Protein AF-A0A7J3EMI2-F1 (afdb_monomer_lite)

pLDDT: mean 83.65, std 13.81, range [35.62, 98.12]

Radius of gyration: 24.1 Å; chains: 1; bounding box: 57×45×73 Å

Structure (mmCIF, N/CA/C/O backbone):
data_AF-A0A7J3EMI2-F1
#
_entry.id   AF-A0A7J3EMI2-F1
#
loop_
_atom_site.group_PDB
_atom_site.id
_atom_site.type_symbol
_atom_site.label_atom_id
_atom_site.label_alt_id
_atom_site.label_comp_id
_atom_site.label_asym_id
_atom_site.label_entity_id
_atom_site.label_seq_id
_atom_site.pdbx_PDB_ins_code
_atom_site.Cartn_x
_atom_site.Cartn_y
_atom_site.Cartn_z
_atom_site.occupancy
_atom_site.B_iso_or_equiv
_atom_site.auth_seq_id
_atom_site.auth_comp_id
_atom_site.auth_asym_id
_atom_site.auth_atom_id
_atom_site.pdbx_PDB_model_num
ATOM 1 N N . MET A 1 1 ? 8.646 -18.149 -2.601 1.00 42.81 1 MET A N 1
ATOM 2 C CA . MET A 1 1 ? 9.122 -18.078 -1.203 1.00 42.81 1 MET A CA 1
ATOM 3 C C . MET A 1 1 ? 8.308 -17.016 -0.485 1.00 42.81 1 MET A C 1
ATOM 5 O O . MET A 1 1 ? 8.301 -15.889 -0.965 1.00 42.81 1 MET A O 1
ATOM 9 N N . SER A 1 2 ? 7.581 -17.357 0.586 1.00 56.59 2 SER A N 1
ATOM 10 C CA . SER A 1 2 ? 6.951 -16.334 1.433 1.00 56.59 2 SER A CA 1
ATOM 11 C C . SER A 1 2 ? 8.046 -15.571 2.182 1.00 56.59 2 SER A C 1
ATOM 13 O O . SER A 1 2 ? 9.040 -16.158 2.621 1.00 56.59 2 SER A O 1
ATOM 15 N N . ARG A 1 3 ? 7.922 -14.244 2.255 1.00 71.88 3 ARG A N 1
ATOM 16 C CA . ARG A 1 3 ? 8.864 -13.411 3.010 1.00 71.88 3 ARG A CA 1
ATOM 17 C C . ARG A 1 3 ? 8.581 -13.611 4.496 1.00 71.88 3 ARG A C 1
ATOM 19 O O . ARG A 1 3 ? 7.423 -13.634 4.891 1.00 71.88 3 ARG A O 1
ATOM 26 N N . LYS A 1 4 ? 9.627 -13.757 5.309 1.00 81.44 4 LYS A N 1
ATOM 27 C CA . LYS A 1 4 ? 9.484 -13.780 6.770 1.00 81.44 4 LYS A CA 1
ATOM 28 C C . LYS A 1 4 ? 9.323 -12.355 7.290 1.00 81.44 4 LYS A C 1
ATOM 30 O O . LYS A 1 4 ? 9.969 -11.442 6.771 1.00 81.44 4 LYS A O 1
ATOM 35 N N . LEU A 1 5 ? 8.491 -12.193 8.313 1.00 86.44 5 LEU A N 1
ATOM 36 C CA . LEU A 1 5 ? 8.351 -10.938 9.043 1.00 86.44 5 LEU A CA 1
ATOM 37 C C . LEU A 1 5 ? 9.725 -10.517 9.583 1.00 86.44 5 LEU A C 1
ATOM 39 O O . LEU A 1 5 ? 10.421 -11.325 10.201 1.00 86.44 5 LEU A O 1
ATOM 43 N N . LYS A 1 6 ? 10.131 -9.275 9.302 1.00 87.75 6 LYS A N 1
ATOM 44 C CA . LYS A 1 6 ? 11.438 -8.734 9.702 1.00 87.75 6 LYS A CA 1
ATOM 45 C C . LYS A 1 6 ? 11.358 -7.797 10.892 1.00 87.75 6 LYS A C 1
ATOM 47 O O . LYS A 1 6 ? 12.287 -7.775 11.687 1.00 87.75 6 LYS A O 1
ATOM 52 N N . ASP A 1 7 ? 10.296 -7.006 10.968 1.00 89.75 7 ASP A N 1
ATOM 53 C CA . ASP A 1 7 ? 10.120 -6.000 12.007 1.00 89.75 7 ASP A CA 1
ATOM 54 C C . ASP A 1 7 ? 8.631 -5.772 12.273 1.00 89.75 7 ASP A C 1
ATOM 56 O O . ASP A 1 7 ? 7.830 -5.744 11.334 1.00 89.75 7 ASP A O 1
ATOM 60 N N . ALA A 1 8 ? 8.271 -5.609 13.540 1.00 91.56 8 ALA A N 1
ATOM 61 C CA . ALA A 1 8 ? 6.928 -5.280 13.989 1.00 91.56 8 ALA A CA 1
ATOM 62 C C . ALA A 1 8 ? 7.040 -4.307 15.164 1.00 91.56 8 ALA A C 1
ATOM 64 O O . ALA A 1 8 ? 7.750 -4.567 16.134 1.00 91.56 8 ALA A O 1
ATOM 65 N N . LYS A 1 9 ? 6.349 -3.171 15.075 1.00 93.44 9 LYS A N 1
ATOM 66 C CA . LYS A 1 9 ? 6.440 -2.108 16.077 1.00 93.44 9 LYS A CA 1
ATOM 67 C C . LYS A 1 9 ? 5.133 -1.355 16.230 1.00 93.44 9 LYS A C 1
ATOM 69 O O . LYS A 1 9 ? 4.420 -1.100 15.259 1.00 93.44 9 LYS A O 1
ATOM 74 N N . VAL A 1 10 ? 4.867 -0.939 17.461 1.00 91.56 10 VAL A N 1
ATOM 75 C CA . VAL A 1 10 ? 3.779 -0.014 17.768 1.00 91.56 10 VAL A CA 1
ATOM 76 C C . VAL A 1 10 ? 4.282 1.409 17.558 1.00 91.56 10 VAL A C 1
ATOM 78 O O . VAL A 1 10 ? 5.326 1.802 18.078 1.00 91.56 10 VAL A O 1
ATOM 81 N N . LEU A 1 11 ? 3.544 2.174 16.766 1.00 90.31 11 LEU A N 1
ATOM 82 C CA . LEU A 1 11 ? 3.801 3.574 16.481 1.00 90.31 11 LEU A CA 1
ATOM 83 C C . LEU A 1 11 ? 2.760 4.433 17.200 1.00 90.31 11 LEU A C 1
ATOM 85 O O . LEU A 1 11 ? 1.557 4.171 17.134 1.00 90.31 11 LEU A O 1
ATOM 89 N N . TRP A 1 12 ? 3.235 5.492 17.842 1.00 82.44 12 TRP A N 1
ATOM 90 C CA . TRP A 1 12 ? 2.404 6.440 18.573 1.00 82.44 12 TRP A CA 1
ATOM 91 C C . TRP A 1 12 ? 2.421 7.782 17.855 1.00 82.44 12 TRP A C 1
ATOM 93 O O . TRP A 1 12 ? 3.489 8.305 17.530 1.00 82.44 12 TRP A O 1
ATOM 103 N N . SER A 1 13 ? 1.240 8.340 17.595 1.00 77.81 13 SER A N 1
ATOM 104 C CA . SER A 1 13 ? 1.132 9.703 17.086 1.00 77.81 13 SER A CA 1
ATOM 105 C C . SER A 1 13 ? 0.943 10.661 18.254 1.00 77.81 13 SER A C 1
ATOM 107 O O . SER A 1 13 ? -0.059 10.596 18.961 1.00 77.81 13 SER A O 1
ATOM 109 N N . ASN A 1 14 ? 1.870 11.606 18.426 1.00 78.88 14 ASN A N 1
ATOM 110 C CA . ASN A 1 14 ? 1.731 12.660 19.438 1.00 78.88 14 ASN A CA 1
ATOM 111 C C . ASN A 1 14 ? 0.512 13.565 19.181 1.00 78.88 14 ASN A C 1
ATOM 113 O O . ASN A 1 14 ? 0.012 14.200 20.108 1.00 78.88 14 ASN A O 1
ATOM 117 N N . LEU A 1 15 ? 0.040 13.615 17.930 1.00 85.69 15 LEU A N 1
ATOM 118 C CA . LEU A 1 15 ? -1.111 14.412 17.504 1.00 85.69 15 LEU A CA 1
ATOM 119 C C . LEU A 1 15 ? -2.449 13.708 17.777 1.00 85.69 15 LEU A C 1
ATOM 121 O O . LEU A 1 15 ? -3.453 14.377 18.001 1.00 85.69 15 LEU A O 1
ATOM 125 N N . TYR A 1 16 ? -2.464 12.372 17.771 1.00 91.31 16 TYR A N 1
ATOM 126 C CA . TYR A 1 16 ? -3.675 11.554 17.873 1.00 91.31 16 TYR A CA 1
ATOM 127 C C . TYR A 1 16 ? -3.495 10.489 18.958 1.00 91.31 16 TYR A C 1
ATOM 129 O O . TYR A 1 16 ? -3.297 9.313 18.664 1.00 91.31 16 TYR A O 1
ATOM 137 N N . ARG A 1 17 ? -3.538 10.925 20.223 1.00 86.88 17 ARG A N 1
ATOM 138 C CA . ARG A 1 17 ? -3.204 10.093 21.394 1.00 86.88 17 ARG A CA 1
ATOM 139 C C . ARG A 1 17 ? -4.092 8.857 21.558 1.00 86.88 17 ARG A C 1
ATOM 141 O O . ARG A 1 17 ? -3.597 7.829 21.993 1.00 86.88 17 ARG A O 1
ATOM 148 N N . ASP A 1 18 ? -5.357 8.949 21.152 1.00 90.25 18 ASP A N 1
ATOM 149 C CA . ASP A 1 18 ? -6.325 7.844 21.229 1.00 90.25 18 ASP A CA 1
ATOM 150 C C . ASP A 1 18 ? -6.187 6.838 20.071 1.00 90.25 18 ASP A C 1
ATOM 152 O O . ASP A 1 18 ? -7.044 5.972 19.907 1.00 90.25 18 ASP A O 1
ATOM 156 N N . VAL A 1 19 ? -5.184 6.981 19.197 1.00 93.19 19 VAL A N 1
ATOM 157 C CA . VAL A 1 19 ? -5.027 6.137 18.010 1.00 93.19 19 VAL A CA 1
ATOM 158 C C . VAL A 1 19 ? -3.749 5.317 18.100 1.00 93.19 19 VAL A C 1
ATOM 160 O O . VAL A 1 19 ? -2.638 5.850 18.151 1.00 93.19 19 VAL A O 1
ATOM 163 N N . LYS A 1 20 ? -3.912 3.995 18.035 1.00 92.56 20 LYS A N 1
ATOM 164 C CA . LYS A 1 20 ? -2.814 3.035 17.969 1.00 92.56 20 LYS A CA 1
ATOM 165 C C . LYS A 1 20 ? -2.514 2.660 16.531 1.00 92.56 20 LYS A C 1
ATOM 167 O O . LYS A 1 20 ? -3.407 2.538 15.693 1.00 92.56 20 LYS A O 1
ATOM 172 N N . ASN A 1 21 ? -1.231 2.460 16.257 1.00 94.62 21 ASN A N 1
ATOM 173 C CA . ASN A 1 21 ? -0.748 2.022 14.960 1.00 94.62 21 ASN A CA 1
ATOM 174 C C . ASN A 1 21 ? 0.195 0.834 15.156 1.00 94.62 21 ASN A C 1
ATOM 176 O O . ASN A 1 21 ? 1.251 0.989 15.761 1.00 94.62 21 ASN A O 1
ATOM 180 N N . LEU A 1 22 ? -0.145 -0.336 14.626 1.00 95.38 22 LEU A N 1
ATOM 181 C CA . LEU A 1 22 ? 0.784 -1.460 14.526 1.00 95.38 22 LEU A CA 1
ATOM 182 C C . LEU A 1 22 ? 1.374 -1.472 13.119 1.00 95.38 22 LEU A C 1
ATOM 184 O O . LEU A 1 22 ? 0.644 -1.678 12.156 1.00 95.38 22 LEU A O 1
ATOM 188 N N . PHE A 1 23 ? 2.677 -1.238 12.991 1.00 96.62 23 PHE A N 1
ATOM 189 C CA . PHE A 1 23 ? 3.391 -1.330 11.721 1.00 96.62 23 PHE A CA 1
ATOM 190 C C . PHE A 1 23 ? 4.196 -2.623 11.655 1.00 96.62 23 PHE A C 1
ATOM 192 O O . PHE A 1 23 ? 4.892 -2.979 12.604 1.00 96.62 23 PHE A O 1
ATOM 199 N N . VAL A 1 24 ? 4.135 -3.289 10.508 1.00 96.69 24 VAL A N 1
ATOM 200 C CA . VAL A 1 24 ? 4.812 -4.555 10.236 1.00 96.69 24 VAL A CA 1
ATOM 201 C C . VAL A 1 24 ? 5.541 -4.452 8.908 1.00 96.69 24 VAL A C 1
ATOM 203 O O . VAL A 1 24 ? 4.979 -3.988 7.917 1.00 96.69 24 VAL A O 1
ATOM 206 N N . SER A 1 25 ? 6.785 -4.915 8.860 1.00 95.81 25 SER A N 1
ATOM 207 C CA . SER A 1 25 ? 7.579 -4.954 7.637 1.00 95.81 25 SER A CA 1
ATOM 208 C C . SER A 1 25 ? 8.168 -6.334 7.380 1.00 95.81 25 SER A C 1
ATOM 210 O O . SER A 1 25 ? 8.726 -6.985 8.264 1.00 95.81 25 SER A O 1
ATOM 212 N N . TYR A 1 26 ? 8.110 -6.746 6.117 1.00 95.19 26 TYR A N 1
ATOM 213 C CA . TYR A 1 26 ? 8.720 -7.966 5.586 1.00 95.19 26 TYR A CA 1
ATOM 214 C C . TYR A 1 26 ? 10.039 -7.678 4.855 1.00 95.19 26 TYR A C 1
ATOM 216 O O . TYR A 1 26 ? 10.757 -8.589 4.431 1.00 95.19 26 TYR A O 1
ATOM 224 N N . VAL A 1 27 ? 10.386 -6.397 4.709 1.00 93.31 27 VAL A N 1
ATOM 225 C CA . VAL A 1 27 ? 11.641 -5.933 4.112 1.00 93.31 27 VAL A CA 1
ATOM 226 C C . VAL A 1 27 ? 12.353 -4.924 5.004 1.00 93.31 27 VAL A C 1
ATOM 228 O O . VAL A 1 27 ? 11.705 -4.236 5.793 1.00 93.31 27 VAL A O 1
ATOM 231 N N . PRO A 1 28 ? 13.684 -4.787 4.879 1.00 90.25 28 PRO A N 1
ATOM 232 C CA . PRO A 1 28 ? 14.377 -3.645 5.447 1.00 90.25 28 PRO A CA 1
ATOM 233 C C . PRO A 1 28 ? 13.804 -2.383 4.810 1.00 90.25 28 PRO A C 1
ATOM 235 O O . PRO A 1 28 ? 13.736 -2.281 3.583 1.00 90.25 28 PRO A O 1
ATOM 238 N N . TYR A 1 29 ? 13.375 -1.447 5.641 1.00 90.56 29 TYR A N 1
ATOM 239 C CA . TYR A 1 29 ? 12.835 -0.174 5.202 1.00 90.56 29 TYR A CA 1
ATOM 240 C C . TYR A 1 29 ? 13.777 0.945 5.623 1.00 90.56 29 TYR A C 1
ATOM 242 O O . TYR A 1 29 ? 14.529 0.820 6.590 1.00 90.56 29 TYR A O 1
ATOM 250 N N . ARG A 1 30 ? 13.744 2.045 4.882 1.00 88.44 30 ARG A N 1
ATOM 251 C CA . ARG A 1 30 ? 14.498 3.251 5.213 1.00 88.44 30 ARG A CA 1
ATOM 252 C C . ARG A 1 30 ? 13.645 4.466 4.938 1.00 88.44 30 ARG A C 1
ATOM 254 O O . ARG A 1 30 ? 12.779 4.423 4.062 1.00 88.44 30 ARG A O 1
ATOM 261 N N . ASP A 1 31 ? 13.932 5.539 5.659 1.00 85.12 31 ASP A N 1
ATOM 262 C CA . ASP A 1 31 ? 13.319 6.811 5.332 1.00 85.12 31 ASP A CA 1
ATOM 263 C C . ASP A 1 31 ? 13.653 7.194 3.879 1.00 85.12 31 ASP A C 1
ATOM 265 O O . ASP A 1 31 ? 14.771 6.994 3.392 1.00 85.12 31 ASP A O 1
ATOM 269 N N . SER A 1 32 ? 12.641 7.661 3.155 1.00 83.38 32 SER A N 1
ATOM 270 C CA . SER A 1 32 ? 12.719 7.952 1.736 1.00 83.38 32 SER A CA 1
ATOM 271 C C . SER A 1 32 ? 11.835 9.129 1.367 1.00 83.38 32 SER A C 1
ATOM 273 O O . SER A 1 32 ? 10.660 9.217 1.721 1.00 83.38 32 SER A O 1
ATOM 275 N N . TYR A 1 33 ? 12.383 9.975 0.503 1.00 80.81 33 TYR A N 1
ATOM 276 C CA . TYR A 1 33 ? 11.647 11.025 -0.183 1.00 80.81 33 TYR A CA 1
ATOM 277 C C . TYR A 1 33 ? 10.382 10.516 -0.901 1.00 80.81 33 TYR A C 1
ATOM 279 O O . TYR A 1 33 ? 9.381 11.231 -0.957 1.00 80.81 33 TYR A O 1
ATOM 287 N N . VAL A 1 34 ? 10.387 9.279 -1.419 1.00 84.19 34 VAL A N 1
ATOM 288 C CA . VAL A 1 34 ? 9.211 8.681 -2.079 1.00 84.19 34 VAL A CA 1
ATOM 289 C C . VAL A 1 34 ? 8.043 8.543 -1.100 1.00 84.19 34 VAL A C 1
ATOM 291 O O . VAL A 1 34 ? 6.908 8.846 -1.462 1.00 84.19 34 VAL A O 1
ATOM 294 N N . SER A 1 35 ? 8.321 8.163 0.146 1.00 87.06 35 SER A N 1
ATOM 295 C CA . SER A 1 35 ? 7.320 8.003 1.205 1.00 87.06 35 SER A CA 1
ATOM 296 C C . SER A 1 35 ? 6.647 9.324 1.559 1.00 87.06 35 SER A C 1
ATOM 298 O O . SER A 1 35 ? 5.420 9.400 1.589 1.00 87.06 35 SER A O 1
ATOM 300 N N . TYR A 1 36 ? 7.423 10.399 1.730 1.00 85.25 36 TYR A N 1
ATOM 301 C CA . TYR A 1 36 ? 6.863 11.731 1.987 1.00 85.25 36 TYR A CA 1
ATOM 302 C C . TYR A 1 36 ? 6.146 12.320 0.775 1.00 85.25 36 TYR A C 1
ATOM 304 O O . TYR A 1 36 ? 5.147 13.021 0.928 1.00 85.25 36 TYR A O 1
ATOM 312 N N . ARG A 1 37 ? 6.606 12.021 -0.445 1.00 86.12 37 ARG A N 1
ATOM 313 C CA . ARG A 1 37 ? 5.873 12.390 -1.661 1.00 86.12 37 ARG A CA 1
ATOM 314 C C . ARG A 1 37 ? 4.530 11.680 -1.734 1.00 86.12 37 ARG A C 1
ATOM 316 O O . ARG A 1 37 ? 3.544 12.332 -2.061 1.00 86.12 37 ARG A O 1
ATOM 323 N N . LEU A 1 38 ? 4.475 10.395 -1.386 1.00 89.31 38 LEU A N 1
ATOM 324 C CA . LEU A 1 38 ? 3.219 9.659 -1.332 1.00 89.31 38 LEU A CA 1
ATOM 325 C C . LEU A 1 38 ? 2.284 10.227 -0.260 1.00 89.31 38 LEU A C 1
ATOM 327 O O . LEU A 1 38 ? 1.115 10.452 -0.557 1.00 89.31 38 LEU A O 1
ATOM 331 N N . LEU A 1 39 ? 2.803 10.541 0.934 1.00 89.12 39 LEU A N 1
ATOM 332 C CA . LEU A 1 39 ? 2.058 11.259 1.973 1.00 89.12 39 LEU A CA 1
ATOM 333 C C . LEU A 1 39 ? 1.481 12.570 1.426 1.00 89.12 39 LEU A C 1
ATOM 335 O O . LEU A 1 39 ? 0.279 12.785 1.510 1.00 89.12 39 LEU A O 1
ATOM 339 N N . ALA A 1 40 ? 2.310 13.425 0.825 1.00 85.62 40 ALA A N 1
ATOM 340 C CA . ALA A 1 40 ? 1.871 14.711 0.288 1.00 85.62 40 ALA A CA 1
ATOM 341 C C . ALA A 1 40 ? 0.811 14.557 -0.815 1.00 85.62 40 ALA A C 1
ATOM 343 O O . ALA A 1 40 ? -0.143 15.333 -0.865 1.00 85.62 40 ALA A O 1
ATOM 344 N N . THR A 1 41 ? 0.949 13.555 -1.688 1.00 87.56 41 THR A N 1
ATOM 345 C CA . THR A 1 41 ? -0.060 13.234 -2.703 1.00 87.56 41 THR A CA 1
ATOM 346 C C . THR A 1 41 ? -1.362 12.777 -2.055 1.00 87.56 41 THR A C 1
ATOM 348 O O . THR A 1 41 ? -2.413 13.321 -2.376 1.00 87.56 41 THR A O 1
ATOM 351 N N . LEU A 1 42 ? -1.318 11.835 -1.112 1.00 87.56 42 LEU A N 1
ATOM 352 C CA . LEU A 1 42 ? -2.519 11.334 -0.444 1.00 87.56 42 LEU A CA 1
ATOM 353 C C . LEU A 1 42 ? -3.196 12.395 0.430 1.00 87.56 42 LEU A C 1
ATOM 355 O O . LEU A 1 42 ? -4.421 12.427 0.481 1.00 87.56 42 LEU A O 1
ATOM 359 N N . SER A 1 43 ? -2.444 13.332 1.010 1.00 88.31 43 SER A N 1
ATOM 360 C CA . SER A 1 43 ? -3.003 14.489 1.719 1.00 88.31 43 SER A CA 1
ATOM 361 C C . SER A 1 43 ? -3.859 15.372 0.808 1.00 88.31 43 SER A C 1
ATOM 363 O O . SER A 1 43 ? -4.880 15.888 1.250 1.00 88.31 43 SER A O 1
ATOM 365 N N . LYS A 1 44 ? -3.498 15.520 -0.476 1.00 86.19 44 LYS A N 1
ATOM 366 C CA . LYS A 1 44 ? -4.325 16.249 -1.459 1.00 86.19 44 LYS A CA 1
ATOM 367 C C . LYS A 1 44 ? -5.604 15.499 -1.835 1.00 86.19 44 LYS A C 1
ATOM 369 O O . LYS A 1 44 ? -6.557 16.113 -2.295 1.00 86.19 44 LYS A O 1
ATOM 374 N N . HIS A 1 45 ? -5.619 14.185 -1.635 1.00 83.56 45 HIS A N 1
ATOM 375 C CA . HIS A 1 45 ? -6.753 13.302 -1.901 1.00 83.56 45 HIS A CA 1
ATOM 376 C C . HIS A 1 45 ? -7.457 12.852 -0.609 1.00 83.56 45 HIS A C 1
ATOM 378 O O . HIS A 1 45 ? -8.172 11.852 -0.616 1.00 83.56 45 HIS A O 1
ATOM 384 N N . TYR A 1 46 ? -7.272 13.589 0.493 1.00 86.62 46 TYR A N 1
ATOM 385 C CA . TYR A 1 46 ? -7.788 13.247 1.821 1.00 86.62 46 TYR A CA 1
ATOM 386 C C . TYR A 1 46 ? -9.297 12.971 1.832 1.00 86.62 46 TYR A C 1
ATOM 388 O O . TYR A 1 46 ? -9.718 11.967 2.397 1.00 86.62 46 TYR A O 1
ATOM 396 N N . ASN A 1 47 ? -10.086 13.795 1.137 1.00 83.38 47 ASN A N 1
ATOM 397 C CA . ASN A 1 47 ? -11.550 13.677 1.096 1.00 83.38 47 ASN A CA 1
ATOM 398 C C . ASN A 1 47 ? -12.032 12.334 0.522 1.00 83.38 47 ASN A C 1
ATOM 400 O O . ASN A 1 47 ? -13.142 11.902 0.801 1.00 83.38 47 ASN A O 1
ATOM 404 N N . TYR A 1 48 ? -11.210 11.658 -0.286 1.00 83.81 48 TYR A N 1
ATOM 405 C CA . TYR A 1 48 ? -11.528 10.319 -0.781 1.00 83.81 48 TYR A CA 1
ATOM 406 C C . TYR A 1 48 ? -11.198 9.241 0.259 1.00 83.81 48 TYR A C 1
ATOM 408 O O . TYR A 1 48 ? -11.881 8.229 0.340 1.00 83.81 48 TYR A O 1
ATOM 416 N N . LEU A 1 49 ? -10.169 9.458 1.079 1.00 83.81 49 LEU A N 1
ATOM 417 C CA . LEU A 1 49 ? -9.715 8.501 2.089 1.00 83.81 49 LEU A CA 1
ATOM 418 C C . LEU A 1 49 ? -10.533 8.549 3.384 1.00 83.81 49 LEU A C 1
ATOM 420 O O . LEU A 1 49 ? -10.485 7.594 4.150 1.00 83.81 49 LEU A O 1
ATOM 424 N N . GLU A 1 50 ? -11.254 9.637 3.664 1.00 88.88 50 GLU A N 1
ATOM 425 C CA . GLU A 1 50 ? -12.009 9.771 4.919 1.00 88.88 50 GLU A CA 1
ATOM 426 C C . GLU A 1 50 ? -13.377 9.062 4.923 1.00 88.88 50 GLU A C 1
ATOM 428 O O . GLU A 1 50 ? -13.985 8.922 5.984 1.00 88.88 50 GLU A O 1
ATOM 433 N N . ASN A 1 51 ? -13.839 8.557 3.773 1.00 85.62 51 ASN A N 1
ATOM 434 C CA . ASN A 1 51 ? -15.147 7.908 3.597 1.00 85.62 51 ASN A CA 1
ATOM 435 C C . ASN A 1 51 ? -15.198 6.462 4.137 1.00 85.62 51 ASN A C 1
ATOM 437 O O . ASN A 1 51 ? -15.598 5.542 3.424 1.00 85.62 51 ASN A O 1
ATOM 441 N N . LEU A 1 52 ? -14.792 6.244 5.394 1.00 84.88 52 LEU A N 1
ATOM 442 C CA . LEU A 1 52 ? -14.741 4.906 6.010 1.00 84.88 52 LEU A CA 1
ATOM 443 C C . LEU A 1 52 ? -16.115 4.228 6.146 1.00 84.88 52 LEU A C 1
ATOM 445 O O . LEU A 1 52 ? -16.174 3.003 6.159 1.00 84.88 52 LEU A O 1
ATOM 449 N N . GLU A 1 53 ? -17.199 5.001 6.198 1.00 84.81 53 GLU A N 1
ATOM 450 C CA . GLU A 1 53 ? -18.580 4.506 6.345 1.00 84.81 53 GLU A CA 1
ATOM 451 C C . GLU A 1 53 ? -19.192 4.029 5.017 1.00 84.81 53 GLU A C 1
ATOM 453 O O . GLU A 1 53 ? -20.055 3.159 5.005 1.00 84.81 53 GLU A O 1
ATOM 458 N N . ASN A 1 54 ? -18.745 4.563 3.875 1.00 83.56 54 ASN A N 1
ATOM 459 C CA . ASN A 1 54 ? -19.300 4.184 2.576 1.00 83.56 54 ASN A CA 1
ATOM 460 C C . ASN A 1 54 ? -18.589 2.931 2.049 1.00 83.56 54 ASN A C 1
ATOM 462 O O . ASN A 1 54 ? -17.474 3.023 1.524 1.00 83.56 54 ASN A O 1
ATOM 466 N N . LEU A 1 55 ? -19.194 1.757 2.237 1.00 80.94 55 LEU A N 1
ATOM 467 C CA . LEU A 1 55 ? -18.608 0.467 1.850 1.00 80.94 55 LEU A CA 1
ATOM 468 C C . LEU A 1 55 ? -18.509 0.273 0.328 1.00 80.94 55 LEU A C 1
ATOM 470 O O . LEU A 1 55 ? -17.611 -0.434 -0.125 1.00 80.94 55 LEU A O 1
ATOM 474 N N . ASP A 1 56 ? -19.351 0.954 -0.450 1.00 74.00 56 ASP A N 1
ATOM 475 C CA . ASP A 1 56 ? -19.334 0.904 -1.919 1.00 74.00 56 ASP A CA 1
ATOM 476 C C . ASP A 1 56 ? -18.254 1.814 -2.527 1.00 74.00 56 ASP A C 1
ATOM 478 O O . ASP A 1 56 ? -17.913 1.718 -3.709 1.00 74.00 56 ASP A O 1
ATOM 482 N N . PHE A 1 57 ? -17.694 2.724 -1.725 1.00 69.06 57 PHE A N 1
ATOM 483 C CA . PHE A 1 57 ? -16.690 3.672 -2.179 1.00 69.06 57 PHE A CA 1
ATOM 484 C C . PHE A 1 57 ? -15.300 3.024 -2.299 1.00 69.06 57 PHE A C 1
ATOM 486 O O . PHE A 1 57 ? -14.708 2.595 -1.304 1.00 69.06 57 PHE A O 1
ATOM 493 N N . ALA A 1 58 ? -14.742 3.050 -3.514 1.00 75.62 58 ALA A N 1
ATOM 494 C CA . ALA A 1 58 ? -13.385 2.598 -3.815 1.00 75.62 58 ALA A CA 1
ATOM 495 C C . ALA A 1 58 ? -12.635 3.618 -4.692 1.00 75.62 58 ALA A C 1
ATOM 497 O O . ALA A 1 58 ? -12.853 3.726 -5.902 1.00 75.62 58 ALA A O 1
ATOM 498 N N . TYR A 1 59 ? -11.705 4.360 -4.091 1.00 84.94 59 TYR A N 1
ATOM 499 C CA . TYR A 1 59 ? -10.854 5.307 -4.808 1.00 84.94 59 TYR A CA 1
ATOM 500 C C . TYR A 1 59 ? -9.693 4.592 -5.511 1.00 84.94 59 TYR A C 1
ATOM 502 O O . TYR A 1 59 ? -8.919 3.877 -4.880 1.00 84.94 59 TYR A O 1
ATOM 510 N N . TYR A 1 60 ? -9.522 4.803 -6.818 1.00 88.06 60 TYR A N 1
ATOM 511 C CA . TYR A 1 60 ? -8.400 4.235 -7.574 1.00 88.06 60 TYR A CA 1
ATOM 512 C C . TYR A 1 60 ? -7.456 5.334 -8.065 1.00 88.06 60 TYR A C 1
ATOM 514 O O . TYR A 1 60 ? -7.803 6.097 -8.968 1.00 88.06 60 TYR A O 1
ATOM 522 N N . LEU A 1 61 ? -6.240 5.388 -7.516 1.00 85.00 61 LEU A N 1
ATOM 523 C CA . LEU A 1 61 ? -5.220 6.368 -7.888 1.00 85.00 61 LEU A CA 1
ATOM 524 C C . LEU A 1 61 ? -4.071 5.709 -8.645 1.00 85.00 61 LEU A C 1
ATOM 526 O O . LEU A 1 61 ? -3.306 4.921 -8.095 1.00 85.00 61 LEU A O 1
ATOM 530 N N . LYS A 1 62 ? -3.886 6.097 -9.904 1.00 88.12 62 LYS A N 1
ATOM 531 C CA . LYS A 1 62 ? -2.751 5.661 -10.719 1.00 88.12 62 LYS A CA 1
ATOM 532 C C . LYS A 1 62 ? -1.636 6.700 -10.675 1.00 88.12 62 LYS A C 1
ATOM 534 O O . LYS A 1 62 ? -1.817 7.820 -11.144 1.00 88.12 62 LYS A O 1
ATOM 539 N N . ILE A 1 63 ? -0.468 6.318 -10.167 1.00 85.31 63 ILE A N 1
ATOM 540 C CA . ILE A 1 63 ? 0.722 7.171 -10.117 1.00 85.31 63 ILE A CA 1
ATOM 541 C C . ILE A 1 63 ? 1.785 6.580 -11.038 1.00 85.31 63 ILE A C 1
ATOM 543 O O . ILE A 1 63 ? 2.201 5.430 -10.886 1.00 85.31 63 ILE A O 1
ATOM 547 N N . ARG A 1 64 ? 2.248 7.387 -11.992 1.00 83.00 64 ARG A N 1
ATOM 548 C CA . ARG A 1 64 ? 3.371 7.039 -12.864 1.00 83.00 64 ARG A CA 1
ATOM 549 C C . ARG A 1 64 ? 4.654 7.655 -12.310 1.00 83.00 64 ARG A C 1
ATOM 551 O O . ARG A 1 64 ? 4.748 8.873 -12.185 1.00 83.00 64 ARG A O 1
ATOM 558 N N . SER A 1 65 ? 5.636 6.821 -11.975 1.00 74.75 65 SER A N 1
ATOM 559 C CA . SER A 1 65 ? 6.925 7.258 -11.422 1.00 74.75 65 SER A CA 1
ATOM 560 C C . SER A 1 65 ? 8.015 7.253 -12.487 1.00 74.75 65 SER A C 1
ATOM 562 O O . SER A 1 65 ? 8.225 6.243 -13.147 1.00 74.75 65 SER A O 1
ATOM 564 N N . ARG A 1 66 ? 8.775 8.346 -12.610 1.00 70.44 66 ARG A N 1
ATOM 565 C CA . ARG A 1 66 ? 9.940 8.423 -13.514 1.00 70.44 66 ARG A CA 1
ATOM 566 C C . ARG A 1 66 ? 11.105 7.522 -13.109 1.00 70.44 66 ARG A C 1
ATOM 568 O O . ARG A 1 66 ? 12.068 7.450 -13.846 1.00 70.44 66 ARG A O 1
ATOM 575 N N . PHE A 1 67 ? 11.049 6.874 -11.954 1.00 69.62 67 PHE A N 1
ATOM 576 C CA . PHE A 1 67 ? 12.087 5.957 -11.497 1.00 69.62 67 PHE A CA 1
ATOM 577 C C . PHE A 1 67 ? 11.444 4.692 -10.947 1.00 69.62 67 PHE A C 1
ATOM 579 O O . PHE A 1 67 ? 10.341 4.738 -10.387 1.00 69.62 67 PHE A O 1
ATOM 586 N N . THR A 1 68 ? 12.151 3.570 -11.062 1.00 78.44 68 THR A N 1
ATOM 587 C CA . THR A 1 68 ? 11.767 2.332 -10.384 1.00 78.44 68 THR A CA 1
ATOM 588 C C . THR A 1 68 ? 11.800 2.560 -8.877 1.00 78.44 68 THR A C 1
ATOM 590 O O . THR A 1 68 ? 12.841 2.884 -8.304 1.00 78.44 68 THR A O 1
ATOM 593 N N . VAL A 1 69 ? 10.647 2.407 -8.231 1.00 82.44 69 VAL A N 1
ATOM 594 C CA . VAL A 1 69 ? 10.522 2.566 -6.783 1.00 82.44 69 VAL A CA 1
ATOM 595 C C . VAL A 1 69 ? 11.111 1.333 -6.103 1.00 82.44 69 VAL A C 1
ATOM 597 O O . VAL A 1 69 ? 10.682 0.210 -6.367 1.00 82.44 69 VAL A O 1
ATOM 600 N N . LYS A 1 70 ? 12.104 1.534 -5.231 1.00 86.94 70 LYS A N 1
ATOM 601 C CA . LYS A 1 70 ? 12.700 0.448 -4.446 1.00 86.94 70 LYS A CA 1
ATOM 602 C C . LYS A 1 70 ? 11.734 -0.017 -3.359 1.00 86.94 70 LYS A C 1
ATOM 604 O O . LYS A 1 70 ? 11.080 0.796 -2.710 1.00 86.94 70 LYS A O 1
ATOM 609 N N . GLU A 1 71 ? 11.712 -1.322 -3.103 1.00 90.69 71 GLU A N 1
ATOM 610 C CA . GLU A 1 71 ? 10.862 -1.930 -2.069 1.00 90.69 71 GLU A CA 1
ATOM 611 C C . GLU A 1 71 ? 11.154 -1.376 -0.671 1.00 90.69 71 GLU A C 1
ATOM 613 O O . GLU A 1 71 ? 10.228 -1.100 0.086 1.00 90.69 71 GLU A O 1
ATOM 618 N N . SER A 1 72 ? 12.431 -1.155 -0.346 1.00 87.25 72 SER A N 1
ATOM 619 C CA . SER A 1 72 ? 12.854 -0.567 0.932 1.00 87.25 72 SER A CA 1
ATOM 620 C C . SER A 1 72 ? 12.268 0.819 1.173 1.00 87.25 72 SER A C 1
ATOM 622 O O . SER A 1 72 ? 11.982 1.193 2.307 1.00 87.25 72 SER A O 1
ATOM 624 N N . ASP A 1 73 ? 12.106 1.582 0.096 1.00 88.19 73 ASP A N 1
ATOM 625 C CA . ASP A 1 73 ? 11.704 2.979 0.155 1.00 88.19 73 ASP A CA 1
ATOM 626 C C . ASP A 1 73 ? 10.194 3.052 0.353 1.00 88.19 73 ASP A C 1
ATOM 628 O O . ASP A 1 73 ? 9.717 3.719 1.262 1.00 88.19 73 ASP A O 1
ATOM 632 N N . ILE A 1 74 ? 9.438 2.300 -0.449 1.00 93.19 74 ILE A N 1
ATOM 633 C CA . ILE A 1 74 ? 7.975 2.314 -0.390 1.00 93.19 74 ILE A CA 1
ATOM 634 C C . ILE A 1 74 ? 7.405 1.597 0.830 1.00 93.19 74 ILE A C 1
ATOM 636 O O . ILE A 1 74 ? 6.348 1.980 1.319 1.00 93.19 74 ILE A O 1
ATOM 640 N N . SER A 1 75 ? 8.111 0.605 1.374 1.00 93.62 75 SER A N 1
ATOM 641 C CA . SER A 1 75 ? 7.651 -0.090 2.582 1.00 93.62 75 SER A CA 1
ATOM 642 C C . SER A 1 75 ? 7.600 0.835 3.792 1.00 93.62 75 SER A C 1
ATOM 644 O O . SER A 1 75 ? 6.738 0.665 4.655 1.00 93.62 75 SER A O 1
ATOM 646 N N . PHE A 1 76 ? 8.470 1.852 3.823 1.00 94.19 76 PHE A N 1
ATOM 647 C CA . PHE A 1 76 ? 8.436 2.894 4.841 1.00 94.19 76 PHE A CA 1
ATOM 648 C C . PHE A 1 76 ? 7.211 3.803 4.715 1.00 94.19 76 PHE A C 1
ATOM 650 O O . PHE A 1 76 ? 6.848 4.423 5.703 1.00 94.19 76 PHE A O 1
ATOM 657 N N . ALA A 1 77 ? 6.541 3.878 3.558 1.00 95.00 77 ALA A N 1
ATOM 658 C CA . ALA A 1 77 ? 5.478 4.855 3.318 1.00 95.00 77 ALA A CA 1
ATOM 659 C C . ALA A 1 77 ? 4.287 4.728 4.271 1.00 95.00 77 ALA A C 1
ATOM 661 O O . ALA A 1 77 ? 3.653 5.736 4.582 1.00 95.00 77 ALA A O 1
ATOM 662 N N . LEU A 1 78 ? 4.013 3.529 4.791 1.00 96.69 78 LEU A N 1
ATOM 663 C CA . LEU A 1 78 ? 2.955 3.347 5.779 1.00 96.69 78 LEU A CA 1
ATOM 664 C C . LEU A 1 78 ? 3.267 4.017 7.119 1.00 96.69 78 LEU A C 1
ATOM 666 O O . LEU A 1 78 ? 2.329 4.410 7.789 1.00 96.69 78 LEU A O 1
ATOM 670 N N . VAL A 1 79 ? 4.535 4.219 7.494 1.00 95.50 79 VAL A N 1
ATOM 671 C CA . VAL A 1 79 ? 4.905 4.879 8.760 1.00 95.50 79 VAL A CA 1
ATOM 672 C C . VAL A 1 79 ? 4.417 6.337 8.810 1.00 95.50 79 VAL A C 1
ATOM 674 O O . VAL A 1 79 ? 3.633 6.675 9.699 1.00 95.50 79 VAL A O 1
ATOM 677 N N . PRO A 1 80 ? 4.809 7.230 7.877 1.00 94.56 80 PRO A N 1
ATOM 678 C CA . PRO A 1 80 ? 4.299 8.591 7.884 1.00 94.56 80 PRO A CA 1
ATOM 679 C C . PRO A 1 80 ? 2.800 8.649 7.552 1.00 94.56 80 PRO A C 1
ATOM 681 O O . PRO A 1 80 ? 2.116 9.530 8.068 1.00 94.56 80 PRO A O 1
ATOM 684 N N . LEU A 1 81 ? 2.257 7.726 6.746 1.00 95.62 81 LEU A N 1
ATOM 685 C CA . LEU A 1 81 ? 0.814 7.676 6.470 1.00 95.62 81 LEU A CA 1
ATOM 686 C C . LEU A 1 81 ? -0.001 7.317 7.714 1.00 95.62 81 LEU A C 1
ATOM 688 O O . LEU A 1 81 ? -0.995 7.992 7.994 1.00 95.62 81 LEU A O 1
ATOM 692 N N . SER A 1 82 ? 0.434 6.309 8.472 1.00 96.12 82 SER A N 1
ATOM 693 C CA . SER A 1 82 ? -0.264 5.835 9.661 1.00 96.12 82 SER A CA 1
ATOM 694 C C . SER A 1 82 ? -0.257 6.900 10.752 1.00 96.12 82 SER A C 1
ATOM 696 O O . SER A 1 82 ? -1.306 7.220 11.301 1.00 96.12 82 SER A O 1
ATOM 698 N N . LEU A 1 83 ? 0.896 7.539 10.987 1.00 94.75 83 LEU A N 1
ATOM 699 C CA . LEU A 1 83 ? 1.072 8.584 12.003 1.00 94.75 83 LEU A CA 1
ATOM 700 C C . LEU A 1 83 ? 0.339 9.900 11.697 1.00 94.75 83 LEU A C 1
ATOM 702 O O . LEU A 1 83 ? 0.062 10.665 12.624 1.00 94.75 83 LEU A O 1
ATOM 706 N N . ASN A 1 84 ? 0.033 10.161 10.420 1.00 94.12 84 ASN A N 1
ATOM 707 C CA . ASN A 1 84 ? -0.622 11.386 9.963 1.00 94.12 84 ASN A CA 1
ATOM 708 C C . ASN A 1 84 ? -2.035 11.110 9.437 1.00 94.12 84 ASN A C 1
ATOM 710 O O . ASN A 1 84 ? -3.001 11.207 10.189 1.00 94.12 84 ASN A O 1
ATOM 714 N N . ILE A 1 85 ? -2.168 10.783 8.146 1.00 94.75 85 ILE A N 1
ATOM 715 C CA . ILE A 1 85 ? -3.463 10.712 7.453 1.00 94.75 85 ILE A CA 1
ATOM 716 C C . ILE A 1 85 ? -4.377 9.675 8.102 1.00 94.75 85 ILE A C 1
ATOM 718 O O . ILE A 1 85 ? -5.516 10.008 8.420 1.00 94.75 85 ILE A O 1
ATOM 722 N N . PHE A 1 86 ? -3.897 8.447 8.327 1.00 96.06 86 PHE A N 1
ATOM 723 C CA . PHE A 1 86 ? -4.759 7.394 8.870 1.00 96.06 86 PHE A CA 1
ATOM 724 C C . PHE A 1 86 ? -5.166 7.712 10.303 1.00 96.06 86 PHE A C 1
ATOM 726 O O . PHE A 1 86 ? -6.352 7.648 10.618 1.00 96.06 86 PHE A O 1
ATOM 733 N N . SER A 1 87 ? -4.219 8.150 11.139 1.00 96.12 87 SER A N 1
ATOM 734 C CA . SER A 1 87 ? -4.541 8.536 12.513 1.00 96.12 87 SER A CA 1
ATOM 735 C C . SER A 1 87 ? -5.545 9.689 12.578 1.00 96.12 87 SER A C 1
ATOM 737 O O . SER A 1 87 ? -6.477 9.629 13.373 1.00 96.12 87 SER A O 1
ATOM 739 N N . LYS A 1 88 ? -5.440 10.685 11.688 1.00 95.44 88 LYS A N 1
ATOM 740 C CA . LYS A 1 88 ? -6.416 11.780 11.586 1.00 95.44 88 LYS A CA 1
ATOM 741 C C . LYS A 1 88 ? -7.820 11.300 11.215 1.00 95.44 88 LYS A C 1
ATOM 743 O O . LYS A 1 88 ? -8.807 11.856 11.695 1.00 95.44 88 LYS A O 1
ATOM 748 N N . ILE A 1 89 ? -7.925 10.333 10.305 1.00 94.81 89 ILE A N 1
ATOM 749 C CA . ILE A 1 89 ? -9.220 9.794 9.868 1.00 94.81 89 ILE A CA 1
ATOM 750 C C . ILE A 1 89 ? -9.834 8.972 11.005 1.00 94.81 89 ILE A C 1
ATOM 752 O O . ILE A 1 89 ? -10.953 9.251 11.433 1.00 94.81 89 ILE A O 1
ATOM 756 N N . VAL A 1 90 ? -9.076 8.023 11.553 1.00 94.88 90 VAL A N 1
ATOM 757 C CA . VAL A 1 90 ? -9.532 7.133 12.629 1.00 94.88 90 VAL A CA 1
ATOM 758 C C . VAL A 1 90 ? -9.880 7.912 13.900 1.00 94.88 90 VAL A C 1
ATOM 760 O O . VAL A 1 90 ? -10.872 7.601 14.554 1.00 94.88 90 VAL A O 1
ATOM 763 N N . SER A 1 91 ? -9.162 8.996 14.221 1.00 94.12 91 SER A N 1
ATOM 764 C CA . SER A 1 91 ? -9.505 9.835 15.378 1.00 94.12 91 SER A CA 1
ATOM 765 C C . SER A 1 91 ? -10.895 10.476 15.268 1.00 94.12 91 SER A C 1
ATOM 767 O O . SER A 1 91 ? -11.500 10.794 16.290 1.00 94.12 91 SER A O 1
ATOM 769 N N . ARG A 1 92 ? -11.394 10.688 14.040 1.00 92.50 92 ARG A N 1
ATOM 770 C CA . ARG A 1 92 ? -12.731 11.239 13.755 1.00 92.50 92 ARG A CA 1
ATOM 771 C C . ARG A 1 92 ? -13.795 10.151 13.611 1.00 92.50 92 ARG A C 1
ATOM 773 O O . ARG A 1 92 ? -14.949 10.389 13.946 1.00 92.50 92 ARG A O 1
ATOM 780 N N . LYS A 1 93 ? -13.412 8.975 13.113 1.00 91.00 93 LYS A N 1
ATOM 781 C CA . LYS A 1 93 ? -14.290 7.836 12.817 1.00 91.00 93 LYS A CA 1
ATOM 782 C C . LYS A 1 93 ? -13.854 6.619 13.633 1.00 91.00 93 LYS A C 1
ATOM 784 O O . LYS A 1 93 ? -13.339 5.647 13.096 1.00 91.00 93 LYS A O 1
ATOM 789 N N . LYS A 1 94 ? -14.047 6.702 14.953 1.00 89.31 94 LYS A N 1
ATOM 790 C CA . LYS A 1 94 ? -13.461 5.769 15.934 1.00 89.31 94 LYS A CA 1
ATOM 791 C C . LYS A 1 94 ? -13.958 4.314 15.828 1.00 89.31 94 LYS A C 1
ATOM 793 O O . LYS A 1 94 ? -13.318 3.443 16.403 1.00 89.31 94 LYS A O 1
ATOM 798 N N . TYR A 1 95 ? -15.055 4.064 15.111 1.00 90.44 95 TYR A N 1
ATOM 799 C CA . TYR A 1 95 ? -15.648 2.733 14.912 1.00 90.44 95 TYR A CA 1
ATOM 800 C C . TYR A 1 95 ? -15.007 1.938 13.764 1.00 90.44 95 TYR A C 1
ATOM 802 O O . TYR A 1 95 ? -15.194 0.731 13.679 1.00 90.44 95 TYR A O 1
ATOM 810 N N . TYR A 1 96 ? -14.211 2.585 12.908 1.00 93.69 96 TYR A N 1
ATOM 811 C CA . TYR A 1 96 ? -13.498 1.925 11.814 1.00 93.69 96 TYR A CA 1
ATOM 812 C C . TYR A 1 96 ? -11.991 2.083 11.977 1.00 93.69 96 TYR A C 1
ATOM 814 O O . TYR A 1 96 ? -11.488 3.148 12.342 1.00 93.69 96 TYR A O 1
ATOM 822 N N . GLY A 1 97 ? -11.257 1.024 11.651 1.00 95.00 97 GLY A N 1
ATOM 823 C CA . GLY A 1 97 ? -9.809 1.079 11.507 1.00 95.00 97 GLY A CA 1
ATOM 824 C C . GLY A 1 97 ? -9.387 1.184 10.045 1.00 95.00 97 GLY A C 1
ATOM 825 O O . GLY A 1 97 ? -10.179 0.994 9.121 1.00 95.00 97 GLY A O 1
ATOM 826 N N . ILE A 1 98 ? -8.106 1.463 9.824 1.00 96.75 98 ILE A N 1
ATOM 827 C CA . ILE A 1 98 ? -7.488 1.458 8.497 1.00 96.75 98 ILE A CA 1
ATOM 828 C C . ILE A 1 98 ? -6.431 0.360 8.443 1.00 96.75 98 ILE A C 1
ATOM 830 O O . ILE A 1 98 ? -5.538 0.300 9.289 1.00 96.75 98 ILE A O 1
ATOM 834 N N . LEU A 1 99 ? -6.513 -0.475 7.406 1.00 97.56 99 LEU A N 1
ATOM 835 C CA . LEU A 1 99 ? -5.487 -1.455 7.056 1.00 97.56 99 LEU A CA 1
ATOM 836 C C . LEU A 1 99 ? -4.664 -0.928 5.876 1.00 97.56 99 LEU A C 1
ATOM 838 O O . LEU A 1 99 ? -5.057 -1.039 4.718 1.00 97.56 99 LEU A O 1
ATOM 842 N N . GLY A 1 100 ? -3.506 -0.344 6.153 1.00 97.88 100 GLY A N 1
ATOM 843 C CA . GLY A 1 100 ? -2.540 0.020 5.121 1.00 97.88 100 GLY A CA 1
ATOM 844 C C . GLY A 1 100 ? -1.769 -1.209 4.650 1.00 97.88 100 GLY A C 1
ATOM 845 O O . GLY A 1 100 ? -1.197 -1.915 5.475 1.00 97.88 100 GLY A O 1
ATOM 846 N N . LEU A 1 101 ? -1.716 -1.461 3.343 1.00 98.12 101 LEU A N 1
ATOM 847 C CA . LEU A 1 101 ? -0.937 -2.555 2.754 1.00 98.12 101 LEU A CA 1
ATOM 848 C C . LEU A 1 101 ? -0.041 -2.026 1.642 1.00 98.12 101 LEU A C 1
ATOM 850 O O . LEU A 1 101 ? -0.511 -1.320 0.755 1.00 98.12 101 LEU A O 1
ATOM 854 N N . VAL A 1 102 ? 1.230 -2.420 1.642 1.00 97.69 102 VAL A N 1
ATOM 855 C CA . VAL A 1 102 ? 2.140 -2.215 0.510 1.00 97.69 102 VAL A CA 1
ATOM 856 C C . VAL A 1 102 ? 2.446 -3.574 -0.099 1.00 97.69 102 VAL A C 1
ATOM 858 O O . VAL A 1 102 ? 3.038 -4.435 0.553 1.00 97.69 102 VAL A O 1
ATOM 861 N N . LEU A 1 103 ? 2.047 -3.764 -1.355 1.00 96.75 103 LEU A N 1
ATOM 862 C CA . LEU A 1 103 ? 2.181 -5.023 -2.080 1.00 96.75 103 LEU A CA 1
ATOM 863 C C . LEU A 1 103 ? 3.052 -4.835 -3.319 1.00 96.75 103 LEU A C 1
ATOM 865 O O . LEU A 1 103 ? 2.945 -3.828 -4.017 1.00 96.75 103 LEU A O 1
ATOM 869 N N . ARG A 1 104 ? 3.877 -5.830 -3.636 1.00 94.88 104 ARG A N 1
ATOM 870 C CA . ARG A 1 104 ? 4.560 -5.932 -4.930 1.00 94.88 104 ARG A CA 1
ATOM 871 C C . ARG A 1 104 ? 3.788 -6.858 -5.857 1.00 94.88 104 ARG A C 1
ATOM 873 O O . ARG A 1 104 ? 3.499 -7.992 -5.477 1.00 94.88 104 ARG A O 1
ATOM 880 N N . GLY A 1 105 ? 3.530 -6.398 -7.079 1.00 92.56 105 GLY A N 1
ATOM 881 C CA . GLY A 1 105 ? 2.714 -7.139 -8.040 1.00 92.56 105 GLY A CA 1
ATOM 882 C C . GLY A 1 105 ? 1.246 -7.241 -7.606 1.00 92.56 105 GLY A C 1
ATOM 883 O O . GLY A 1 105 ? 0.820 -6.617 -6.634 1.00 92.56 105 GLY A O 1
ATOM 884 N N . PHE A 1 106 ? 0.465 -8.024 -8.344 1.00 93.81 106 PHE A N 1
ATOM 885 C CA . PHE A 1 106 ? -0.955 -8.257 -8.091 1.00 93.81 106 PHE A CA 1
ATOM 886 C C . PHE A 1 106 ? -1.333 -9.740 -8.199 1.00 93.81 106 PHE A C 1
ATOM 888 O O . PHE A 1 106 ? -1.877 -10.289 -7.243 1.00 93.81 106 PHE A O 1
ATOM 895 N N . LYS A 1 107 ? -0.992 -10.434 -9.300 1.00 90.75 107 LYS A N 1
ATOM 896 C CA . LYS A 1 107 ? -1.362 -11.861 -9.474 1.00 90.75 107 LYS A CA 1
ATOM 897 C C . LYS A 1 107 ? -0.725 -12.754 -8.415 1.00 90.75 107 LYS A C 1
ATOM 899 O O . LYS A 1 107 ? -1.338 -13.688 -7.909 1.00 90.75 107 LYS A O 1
ATOM 904 N N . ARG A 1 108 ? 0.533 -12.457 -8.090 1.00 89.69 108 ARG A N 1
ATOM 905 C CA . ARG A 1 108 ? 1.297 -13.071 -7.001 1.00 89.69 108 ARG A CA 1
ATOM 906 C C . ARG A 1 108 ? 1.732 -11.982 -6.031 1.00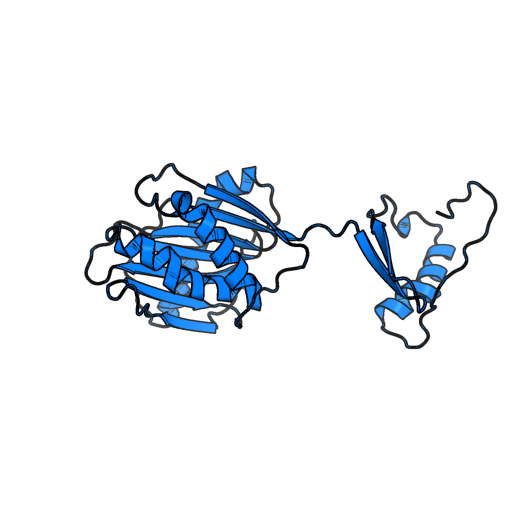 89.69 108 ARG A C 1
ATOM 908 O O . ARG A 1 108 ? 2.924 -11.755 -5.857 1.00 89.69 108 ARG A O 1
ATOM 915 N N . ALA A 1 109 ? 0.750 -11.283 -5.463 1.00 93.00 109 ALA A N 1
ATOM 916 C CA . ALA A 1 109 ? 0.993 -10.180 -4.547 1.00 93.00 109 ALA A CA 1
ATOM 917 C C . ALA A 1 109 ? 1.901 -10.610 -3.384 1.00 93.00 109 ALA A C 1
ATOM 919 O O . ALA A 1 109 ? 1.595 -11.541 -2.630 1.00 93.00 109 ALA A O 1
ATOM 920 N N . GLU A 1 110 ? 3.025 -9.916 -3.243 1.00 94.62 110 GLU A N 1
ATOM 921 C CA . GLU A 1 110 ? 3.935 -10.075 -2.115 1.00 94.62 110 GLU A CA 1
ATOM 922 C C . GLU A 1 110 ? 3.753 -8.916 -1.143 1.00 94.62 110 GLU A C 1
ATOM 924 O O . GLU A 1 110 ? 3.933 -7.758 -1.520 1.00 94.62 110 GLU A O 1
ATOM 929 N N . LEU A 1 111 ? 3.432 -9.232 0.111 1.00 96.50 111 LEU A N 1
ATOM 930 C CA . LEU A 1 111 ? 3.321 -8.242 1.175 1.00 96.50 111 LEU A CA 1
ATOM 931 C C . LEU A 1 111 ? 4.716 -7.708 1.534 1.00 96.50 111 LEU A C 1
ATOM 933 O O . LEU A 1 111 ? 5.601 -8.473 1.920 1.00 96.50 111 LEU A O 1
ATOM 937 N N . LEU A 1 112 ? 4.917 -6.401 1.362 1.00 96.44 112 LEU A N 1
ATOM 938 C CA . LEU A 1 112 ? 6.163 -5.711 1.702 1.00 96.44 112 LEU A CA 1
ATOM 939 C C . LEU A 1 112 ? 6.090 -5.102 3.104 1.00 96.44 112 LEU A C 1
ATOM 941 O O . LEU A 1 112 ? 7.003 -5.292 3.909 1.00 96.44 112 LEU A O 1
ATOM 945 N N . SER A 1 113 ? 4.991 -4.414 3.406 1.00 97.38 113 SER A N 1
ATOM 946 C CA . SER A 1 113 ? 4.679 -3.897 4.737 1.00 97.38 113 SER A CA 1
ATOM 947 C C . SER A 1 113 ? 3.172 -3.742 4.935 1.00 97.38 113 SER A C 1
ATOM 949 O O . SER A 1 113 ? 2.405 -3.673 3.970 1.00 97.38 113 SER A O 1
ATOM 951 N N . ALA A 1 114 ? 2.759 -3.699 6.197 1.00 98.00 114 ALA A N 1
ATOM 952 C CA . ALA A 1 114 ? 1.388 -3.474 6.622 1.00 98.00 114 ALA A CA 1
ATOM 953 C C . ALA A 1 114 ? 1.334 -2.482 7.791 1.00 98.00 114 ALA A C 1
ATOM 955 O O . ALA A 1 114 ? 2.279 -2.369 8.573 1.00 98.00 114 ALA A O 1
ATOM 956 N N . SER A 1 115 ? 0.219 -1.773 7.925 1.00 97.56 115 SER A N 1
ATOM 957 C CA . SER A 1 115 ? -0.085 -0.945 9.087 1.00 97.56 115 SER A CA 1
ATOM 958 C C . SER A 1 115 ? -1.541 -1.117 9.488 1.00 97.56 115 SER A C 1
ATOM 960 O O . SER A 1 115 ? -2.420 -0.977 8.641 1.00 97.56 115 SER A O 1
ATOM 962 N N . ILE A 1 116 ? -1.798 -1.358 10.767 1.00 96.75 116 ILE A N 1
ATOM 963 C CA . ILE A 1 116 ? -3.143 -1.436 11.335 1.00 96.75 116 ILE A CA 1
ATOM 964 C C . ILE A 1 116 ? -3.324 -0.211 12.224 1.00 96.75 116 ILE A C 1
ATOM 966 O O . ILE A 1 116 ? -2.631 -0.077 13.233 1.00 96.75 116 ILE A O 1
ATOM 970 N N . THR A 1 117 ? -4.220 0.692 11.835 1.00 96.00 117 THR A N 1
ATOM 971 C CA . THR A 1 117 ? -4.516 1.931 12.565 1.00 96.00 117 THR A CA 1
ATOM 972 C C . THR A 1 117 ? -5.929 1.865 13.128 1.00 96.00 117 THR A C 1
ATOM 974 O O . THR A 1 117 ? -6.873 1.694 12.362 1.00 96.00 117 THR A O 1
ATOM 977 N N . PHE A 1 118 ? -6.092 2.020 14.442 1.00 94.06 118 PHE A N 1
ATOM 978 C CA . PHE A 1 118 ? -7.391 1.907 15.117 1.00 94.06 118 PHE A CA 1
ATOM 979 C C . PHE A 1 118 ? -7.465 2.779 16.378 1.00 94.06 118 PHE A C 1
ATOM 981 O O . PHE A 1 118 ? -6.438 3.154 16.947 1.00 94.06 118 PHE A O 1
ATOM 988 N N . ALA A 1 119 ? -8.682 3.115 16.810 1.00 92.56 119 ALA A N 1
ATOM 989 C CA . ALA A 1 119 ? -8.905 3.867 18.041 1.00 92.56 119 ALA A CA 1
ATOM 990 C C . ALA A 1 119 ? -8.791 2.946 19.270 1.00 92.56 119 ALA A C 1
ATOM 992 O O . ALA A 1 119 ? -9.402 1.881 19.319 1.00 92.56 119 ALA A O 1
ATOM 993 N N . GLU A 1 120 ? -8.013 3.349 20.272 1.00 87.44 120 GLU A N 1
ATOM 994 C CA . GLU A 1 120 ? -7.849 2.595 21.514 1.00 87.44 120 GLU A CA 1
ATOM 995 C C . GLU A 1 120 ? -9.120 2.640 22.376 1.00 87.44 120 GLU A C 1
ATOM 997 O O . GLU A 1 120 ? -9.785 3.672 22.487 1.00 87.44 120 GLU A O 1
ATOM 1002 N N . GLY A 1 121 ? -9.458 1.508 23.006 1.00 81.69 121 GLY A N 1
ATOM 1003 C CA . GLY A 1 121 ? -10.584 1.415 23.941 1.00 81.69 121 GLY A C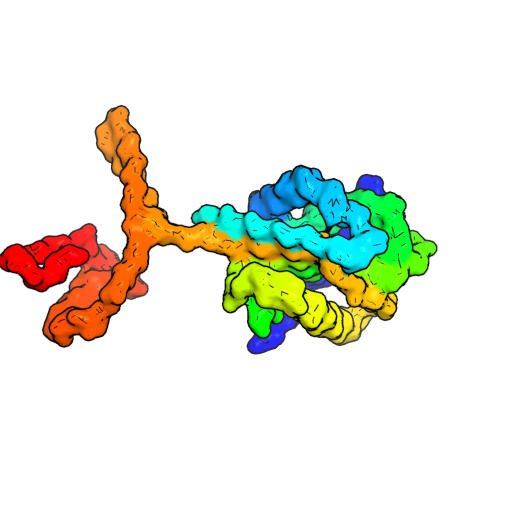A 1
ATOM 1004 C C . GLY A 1 121 ? -11.965 1.521 23.285 1.00 81.69 121 GLY A C 1
ATOM 1005 O O . GLY A 1 121 ? -12.953 1.768 23.978 1.00 81.69 121 GLY A O 1
ATOM 1006 N N . LYS A 1 122 ? -12.046 1.366 21.959 1.00 80.19 122 LYS A N 1
ATOM 1007 C CA . LYS A 1 122 ? -13.296 1.328 21.198 1.00 80.19 122 LYS A CA 1
ATOM 1008 C C . LYS A 1 122 ? -13.410 0.017 20.437 1.00 80.19 122 LYS A C 1
ATOM 1010 O O . LYS A 1 122 ? -12.415 -0.517 19.954 1.00 80.19 122 LYS A O 1
ATOM 1015 N N . GLU A 1 123 ? -14.636 -0.482 20.351 1.00 83.25 123 GLU A N 1
ATOM 1016 C CA . GLU A 1 123 ? -14.967 -1.591 19.469 1.00 83.25 123 GLU A CA 1
ATOM 1017 C C . GLU A 1 123 ? -14.868 -1.105 18.020 1.00 83.25 123 GLU A C 1
ATOM 1019 O O . GLU A 1 123 ? -15.369 -0.030 17.679 1.00 83.25 123 GLU A O 1
ATOM 1024 N N . VAL A 1 124 ? -14.140 -1.863 17.203 1.00 88.44 124 VAL A N 1
ATOM 1025 C CA . VAL A 1 124 ? -13.887 -1.541 15.799 1.00 88.44 124 VAL A CA 1
ATOM 1026 C C . VAL A 1 124 ? -14.698 -2.516 14.964 1.00 88.44 124 VAL A C 1
ATOM 1028 O O . VAL A 1 124 ? -14.433 -3.714 15.008 1.00 88.44 124 VAL A O 1
ATOM 1031 N N . GLU A 1 125 ? -15.649 -1.996 14.195 1.00 90.31 125 GLU A N 1
ATOM 1032 C CA . GLU A 1 125 ? -16.527 -2.779 13.319 1.00 90.31 125 GLU A CA 1
ATOM 1033 C C . GLU A 1 125 ? -15.729 -3.511 12.235 1.00 90.31 125 GLU A C 1
ATOM 1035 O O . GLU A 1 125 ? -16.028 -4.644 11.881 1.00 90.31 125 GLU A O 1
ATOM 1040 N N . GLY A 1 126 ? -14.672 -2.878 11.725 1.00 93.38 126 GLY A N 1
ATOM 1041 C CA . GLY A 1 126 ? -13.767 -3.506 10.776 1.00 93.38 126 GLY A CA 1
ATOM 1042 C C . GLY A 1 126 ? -12.653 -2.584 10.302 1.00 93.38 126 GLY A C 1
ATOM 1043 O O . GLY A 1 126 ? -12.622 -1.380 10.582 1.00 93.38 126 GLY A O 1
ATOM 1044 N N . LEU A 1 127 ? -11.709 -3.162 9.565 1.00 95.50 127 LEU A N 1
ATOM 1045 C CA . LEU A 1 127 ? -10.608 -2.443 8.940 1.00 95.50 127 LEU A CA 1
ATOM 1046 C C . LEU A 1 127 ? -10.940 -2.145 7.480 1.00 95.50 127 LEU A C 1
ATOM 1048 O O . LEU A 1 127 ? -11.204 -3.061 6.704 1.00 95.50 127 LEU A O 1
ATOM 1052 N N . ARG A 1 128 ? -10.854 -0.872 7.084 1.00 94.94 128 ARG A N 1
ATOM 1053 C CA . ARG A 1 128 ? -10.940 -0.428 5.686 1.00 94.94 128 ARG A CA 1
ATOM 1054 C C . ARG A 1 128 ? -9.541 -0.417 5.049 1.00 94.94 128 ARG A C 1
ATOM 1056 O O . ARG A 1 128 ? -8.667 0.329 5.500 1.00 94.94 128 ARG A O 1
ATOM 1063 N N . PRO A 1 129 ? -9.292 -1.212 3.996 1.00 96.62 129 PRO A N 1
ATOM 1064 C CA . PRO A 1 129 ? -7.977 -1.284 3.366 1.00 96.62 129 PRO A CA 1
ATOM 1065 C C . PRO A 1 129 ? -7.593 -0.053 2.535 1.00 96.62 129 PRO A C 1
ATOM 1067 O O . PRO A 1 129 ? -8.359 0.398 1.682 1.00 96.62 129 PRO A O 1
ATOM 1070 N N . VAL A 1 130 ? -6.355 0.414 2.697 1.00 97.00 130 VAL A N 1
ATOM 1071 C CA . VAL A 1 130 ? -5.650 1.315 1.772 1.00 97.00 130 VAL A CA 1
ATOM 1072 C C . VAL A 1 130 ? -4.481 0.542 1.168 1.00 97.00 130 VAL A C 1
ATOM 1074 O O . VAL A 1 130 ? -3.495 0.257 1.846 1.00 97.00 130 VAL A O 1
ATOM 1077 N N . VAL A 1 131 ? -4.586 0.190 -0.111 1.00 96.81 131 VAL A N 1
ATOM 1078 C CA . VAL A 1 131 ? -3.636 -0.702 -0.789 1.00 96.81 131 VAL A CA 1
ATOM 1079 C C . VAL A 1 131 ? -2.706 0.098 -1.691 1.00 96.81 131 VAL A C 1
ATOM 1081 O O . VAL A 1 131 ? -3.161 0.804 -2.581 1.00 96.81 131 VAL A O 1
ATOM 1084 N N . ILE A 1 132 ? -1.398 -0.048 -1.519 1.00 96.69 132 ILE A N 1
ATOM 1085 C CA . ILE A 1 132 ? -0.363 0.517 -2.386 1.00 96.69 132 ILE A CA 1
ATOM 1086 C C . ILE A 1 132 ? 0.271 -0.632 -3.173 1.00 96.69 132 ILE A C 1
ATOM 1088 O O . ILE A 1 132 ? 1.016 -1.440 -2.624 1.00 96.69 132 ILE A O 1
ATOM 1092 N N . LEU A 1 133 ? -0.022 -0.702 -4.468 1.00 95.06 133 LEU A N 1
ATOM 1093 C CA . LEU A 1 133 ? 0.526 -1.684 -5.400 1.00 95.06 133 LEU A CA 1
ATOM 1094 C C . LEU A 1 133 ? 1.777 -1.128 -6.079 1.00 95.06 133 LEU A C 1
ATOM 1096 O O . LEU A 1 133 ? 1.723 -0.108 -6.764 1.00 95.06 133 LEU A O 1
ATOM 1100 N N . VAL A 1 134 ? 2.893 -1.830 -5.940 1.00 93.19 134 VAL A N 1
ATOM 1101 C CA . VAL A 1 134 ? 4.179 -1.505 -6.559 1.00 93.19 134 VAL A CA 1
ATOM 1102 C C . VAL A 1 134 ? 4.375 -2.392 -7.777 1.00 93.19 134 VAL A C 1
ATOM 1104 O O . VAL A 1 134 ? 4.437 -3.617 -7.653 1.00 93.19 134 VAL A O 1
ATOM 1107 N N . SER A 1 135 ? 4.488 -1.768 -8.950 1.00 89.69 135 SER A N 1
ATOM 1108 C CA . SER A 1 135 ? 4.671 -2.443 -10.240 1.00 89.69 135 SER A CA 1
ATOM 1109 C C . SER A 1 135 ? 3.670 -3.593 -10.466 1.00 89.69 135 SER A C 1
ATOM 1111 O O . SER A 1 135 ? 4.092 -4.735 -10.651 1.00 89.69 135 SER A O 1
ATOM 1113 N N . PRO A 1 136 ? 2.347 -3.333 -10.418 1.00 90.81 136 PRO A N 1
ATOM 1114 C CA . PRO A 1 136 ? 1.348 -4.376 -10.633 1.00 90.81 136 PRO A CA 1
ATOM 1115 C C . PRO A 1 136 ? 1.441 -4.977 -12.043 1.00 90.81 136 PRO A C 1
ATOM 1117 O O . PRO A 1 136 ? 1.550 -4.253 -13.033 1.00 90.81 136 PRO A O 1
ATOM 1120 N N . ASP A 1 137 ? 1.342 -6.303 -12.115 1.00 89.75 137 ASP A N 1
ATOM 1121 C CA . ASP A 1 137 ? 1.444 -7.149 -13.314 1.00 89.75 137 ASP A CA 1
ATOM 1122 C C . ASP A 1 137 ? 0.075 -7.469 -13.955 1.00 89.75 137 ASP A C 1
ATOM 1124 O O . ASP A 1 137 ? -0.091 -8.464 -14.665 1.00 89.75 137 ASP A O 1
ATOM 1128 N N . GLU A 1 138 ? -0.921 -6.622 -13.688 1.00 91.00 138 GLU A N 1
ATOM 1129 C CA . GLU A 1 138 ? -2.306 -6.774 -14.136 1.00 91.00 138 GLU A CA 1
ATOM 1130 C C . GLU A 1 138 ? -2.894 -5.421 -14.592 1.00 91.00 138 GLU A C 1
ATOM 1132 O O . GLU A 1 138 ? -2.409 -4.338 -14.238 1.00 91.00 138 GLU A O 1
ATOM 1137 N N . GLU A 1 139 ? -3.940 -5.478 -15.412 1.00 86.44 139 GLU A N 1
ATOM 1138 C CA . GLU A 1 139 ? -4.716 -4.326 -15.881 1.00 86.44 139 GLU A CA 1
ATOM 1139 C C . GLU A 1 139 ? -5.583 -3.715 -14.772 1.00 86.44 139 GLU A C 1
ATOM 1141 O O . GLU 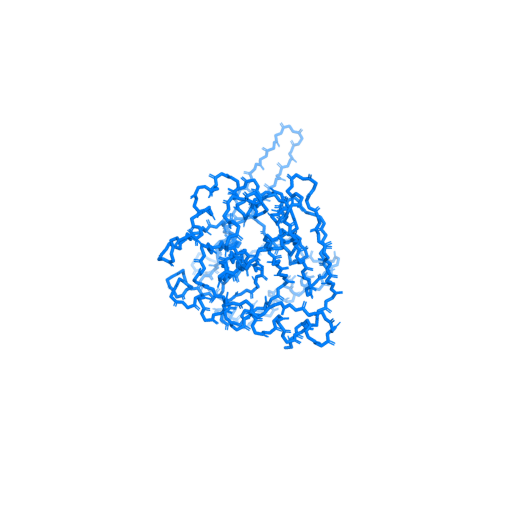A 1 139 ? -6.025 -4.396 -13.847 1.00 86.44 139 GLU A O 1
ATOM 1146 N N . ASP A 1 140 ? -5.859 -2.412 -14.885 1.00 84.25 140 ASP A N 1
ATOM 1147 C CA . ASP A 1 140 ? -6.553 -1.644 -13.844 1.00 84.25 140 ASP A CA 1
ATOM 1148 C C . ASP A 1 140 ? -7.970 -2.193 -13.543 1.00 84.25 140 ASP A C 1
ATOM 1150 O O . ASP A 1 140 ? -8.382 -2.217 -12.386 1.00 84.25 140 ASP A O 1
ATOM 1154 N N . GLU A 1 141 ? -8.706 -2.693 -14.542 1.00 84.88 141 GLU A N 1
ATOM 1155 C CA . GLU A 1 141 ? -10.061 -3.259 -14.369 1.00 84.88 141 GLU A CA 1
ATOM 1156 C C . GLU A 1 141 ? -10.069 -4.569 -13.569 1.00 84.88 141 GLU A C 1
ATOM 1158 O O . GLU A 1 141 ? -10.889 -4.779 -12.669 1.00 84.88 141 GLU A O 1
ATOM 1163 N N . LYS A 1 142 ? -9.106 -5.448 -13.849 1.00 89.56 142 LYS A N 1
ATOM 1164 C CA . LYS A 1 142 ? -8.925 -6.704 -13.114 1.00 89.56 142 LYS A CA 1
ATOM 1165 C C . LYS A 1 142 ? -8.423 -6.458 -11.697 1.00 89.56 142 LYS A C 1
ATOM 1167 O O . LYS A 1 142 ? -8.807 -7.186 -10.785 1.00 89.56 142 LYS A O 1
ATOM 1172 N N . ILE A 1 143 ? -7.609 -5.418 -11.495 1.00 89.44 143 ILE A N 1
ATOM 1173 C CA . ILE A 1 143 ? -7.210 -4.984 -10.154 1.00 89.44 143 ILE A CA 1
ATOM 1174 C C . ILE A 1 143 ? -8.448 -4.571 -9.359 1.00 89.44 143 ILE A C 1
ATOM 1176 O O . ILE A 1 143 ? -8.686 -5.122 -8.288 1.00 89.44 143 ILE A O 1
ATOM 1180 N N . LYS A 1 144 ? -9.271 -3.664 -9.900 1.00 86.44 144 LYS A N 1
ATOM 1181 C CA . LYS A 1 144 ? -10.484 -3.170 -9.226 1.00 86.44 144 LYS A CA 1
ATOM 1182 C C . LYS A 1 144 ? -11.449 -4.293 -8.837 1.00 86.44 144 LYS A C 1
ATOM 1184 O O . LYS A 1 144 ? -11.967 -4.277 -7.730 1.00 86.44 144 LYS A O 1
ATOM 1189 N N . SER A 1 145 ? -11.650 -5.282 -9.707 1.00 86.81 145 SER A N 1
ATOM 1190 C CA . SER A 1 145 ? -12.582 -6.392 -9.446 1.00 86.81 145 SER A CA 1
ATOM 1191 C C . SER A 1 145 ? -12.051 -7.455 -8.477 1.00 86.81 145 SER A C 1
ATOM 1193 O O . SER A 1 145 ? -12.844 -8.148 -7.849 1.00 86.81 145 SER A O 1
ATOM 1195 N N . ARG A 1 146 ? -10.726 -7.617 -8.341 1.00 92.50 146 ARG A N 1
ATOM 1196 C CA . ARG A 1 146 ? -10.124 -8.723 -7.564 1.00 92.50 146 ARG A CA 1
ATOM 1197 C C . ARG A 1 146 ? -9.374 -8.284 -6.309 1.00 92.50 146 ARG A C 1
ATOM 1199 O O . ARG A 1 146 ? -8.941 -9.137 -5.535 1.00 92.50 146 ARG A O 1
ATOM 1206 N N . VAL A 1 147 ? -9.200 -6.979 -6.092 1.00 93.19 147 VAL A N 1
ATOM 1207 C CA . VAL A 1 147 ? -8.391 -6.443 -4.984 1.00 93.19 147 VAL A CA 1
ATOM 1208 C C . VAL A 1 147 ? -8.891 -6.914 -3.616 1.00 93.19 147 VAL A C 1
ATOM 1210 O O . VAL A 1 147 ? -8.065 -7.257 -2.779 1.00 93.19 147 VAL A O 1
ATOM 1213 N N . ALA A 1 148 ? -10.205 -7.032 -3.403 1.00 93.00 148 ALA A N 1
ATOM 1214 C CA . ALA A 1 148 ? -10.766 -7.494 -2.132 1.00 93.00 148 ALA A CA 1
ATOM 1215 C C . ALA A 1 148 ? -10.267 -8.902 -1.753 1.00 93.00 148 ALA A C 1
ATOM 1217 O O . ALA A 1 148 ? -9.808 -9.124 -0.633 1.00 93.00 148 ALA A O 1
ATOM 1218 N N . GLY A 1 149 ? -10.248 -9.832 -2.716 1.00 93.94 149 GLY A N 1
ATOM 1219 C CA . GLY A 1 149 ? -9.715 -11.180 -2.503 1.00 93.94 149 GLY A CA 1
ATOM 1220 C C . GLY A 1 149 ? -8.205 -11.191 -2.250 1.00 93.94 149 GLY A C 1
ATOM 1221 O O . GLY A 1 149 ? -7.717 -11.943 -1.408 1.00 93.94 149 GLY A O 1
ATOM 1222 N N . VAL A 1 150 ? -7.445 -10.325 -2.931 1.00 95.06 150 VAL A N 1
ATOM 1223 C CA . VAL A 1 150 ? -6.000 -10.170 -2.677 1.00 95.06 150 VAL A CA 1
ATOM 1224 C C . VAL A 1 150 ? -5.751 -9.649 -1.261 1.00 95.06 150 V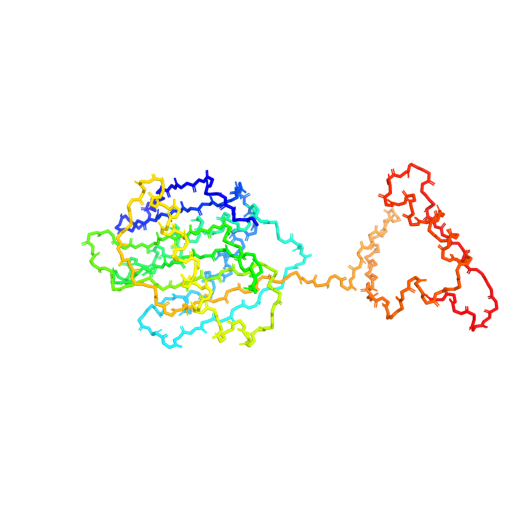AL A C 1
ATOM 1226 O O . VAL A 1 150 ? -4.897 -10.180 -0.556 1.00 95.06 150 VAL A O 1
ATOM 1229 N N . VAL A 1 151 ? -6.521 -8.652 -0.825 1.00 95.69 151 VAL A N 1
ATOM 1230 C CA . VAL A 1 151 ? -6.421 -8.074 0.516 1.00 95.69 151 VAL A CA 1
ATOM 1231 C C . VAL A 1 151 ? -6.759 -9.098 1.593 1.00 95.69 151 VAL A C 1
ATOM 1233 O O . VAL A 1 151 ? -5.980 -9.236 2.529 1.00 95.69 151 VAL A O 1
ATOM 1236 N N . SER A 1 152 ? -7.862 -9.837 1.449 1.00 94.81 152 SER A N 1
ATOM 1237 C CA . SER A 1 152 ? -8.260 -10.877 2.406 1.00 94.81 152 SER A CA 1
ATOM 1238 C C . SER A 1 152 ? -7.155 -11.930 2.575 1.00 94.81 152 SER A C 1
ATOM 1240 O O . SER A 1 152 ? -6.722 -12.207 3.691 1.00 94.81 152 SER A O 1
ATOM 1242 N N . ASN A 1 153 ? -6.572 -12.399 1.466 1.00 94.31 153 ASN A N 1
ATOM 1243 C CA . ASN A 1 153 ? -5.433 -13.320 1.499 1.00 94.31 153 ASN A CA 1
ATOM 1244 C C . ASN A 1 153 ? -4.194 -12.721 2.191 1.00 94.31 153 ASN A C 1
ATOM 1246 O O . ASN A 1 153 ? -3.490 -13.418 2.924 1.00 94.31 153 ASN A O 1
ATOM 1250 N N . CYS A 1 154 ? -3.888 -11.442 1.948 1.00 94.94 154 CYS A N 1
ATOM 1251 C CA . CYS A 1 154 ? -2.786 -10.749 2.618 1.00 94.94 154 CYS A CA 1
ATOM 1252 C C . CYS A 1 154 ? -3.047 -10.566 4.118 1.00 94.94 154 CYS A C 1
ATOM 1254 O O . CYS A 1 154 ? -2.113 -10.713 4.903 1.00 94.94 154 CYS A O 1
ATOM 1256 N N . TRP A 1 155 ? -4.290 -10.287 4.512 1.00 95.31 155 TRP A N 1
ATOM 1257 C CA . TRP A 1 155 ? -4.699 -10.164 5.907 1.00 95.31 155 TRP A CA 1
ATOM 1258 C C . TRP A 1 155 ? -4.553 -11.484 6.659 1.00 95.31 155 TRP A C 1
ATOM 1260 O O . TRP A 1 155 ? -3.880 -11.515 7.684 1.00 95.31 155 TRP A O 1
ATOM 1270 N N . SER A 1 156 ? -5.086 -12.587 6.124 1.00 93.38 156 SER A N 1
ATOM 1271 C CA . SER A 1 156 ? -4.961 -13.904 6.761 1.00 93.38 156 SER A CA 1
ATOM 1272 C C . SER A 1 156 ? -3.499 -14.296 6.980 1.00 93.38 156 SER A C 1
ATOM 1274 O O . SER A 1 156 ? -3.145 -14.772 8.054 1.00 93.38 156 SER A O 1
ATOM 1276 N N . ARG A 1 157 ? -2.629 -14.027 5.996 1.00 92.56 157 ARG A N 1
ATOM 1277 C CA . ARG A 1 157 ? -1.180 -14.259 6.125 1.00 92.56 157 ARG A CA 1
ATOM 1278 C C . ARG A 1 157 ? -0.538 -13.375 7.190 1.00 92.56 157 ARG A C 1
ATOM 1280 O O . ARG A 1 157 ? 0.282 -13.860 7.960 1.00 92.56 157 ARG A O 1
ATOM 1287 N N . LEU A 1 158 ? -0.904 -12.093 7.236 1.00 94.12 158 LEU A N 1
ATOM 1288 C CA . LEU A 1 158 ? -0.400 -11.159 8.242 1.00 94.12 158 LEU A CA 1
ATOM 1289 C C . LEU A 1 158 ? -0.771 -11.617 9.658 1.00 94.12 158 LEU A C 1
ATOM 1291 O O . LEU A 1 158 ? 0.095 -11.649 10.527 1.00 94.12 158 LEU A O 1
ATOM 1295 N N . VAL A 1 159 ? -2.031 -12.003 9.877 1.00 93.31 159 VAL A N 1
ATOM 1296 C CA . VAL A 1 159 ? -2.515 -12.516 11.169 1.00 93.31 159 VAL A CA 1
ATOM 1297 C C . VAL A 1 159 ? -1.785 -13.806 11.551 1.00 93.31 159 VAL A C 1
ATOM 1299 O O . VAL A 1 159 ? -1.321 -13.931 12.682 1.00 93.31 159 VAL A O 1
ATOM 1302 N N . GLU A 1 160 ? -1.607 -14.736 10.609 1.00 91.94 160 GLU A N 1
ATOM 1303 C CA . GLU A 1 160 ? -0.853 -15.975 10.838 1.00 91.94 160 GLU A CA 1
ATOM 1304 C C . GLU A 1 160 ? 0.606 -15.694 11.244 1.00 91.94 160 GLU A C 1
ATOM 1306 O O . GLU A 1 160 ? 1.120 -16.273 12.205 1.00 91.94 160 GLU A O 1
ATOM 1311 N N . ASP A 1 161 ? 1.285 -14.790 10.534 1.00 91.88 161 ASP A N 1
ATOM 1312 C CA . ASP A 1 161 ? 2.680 -14.439 10.807 1.00 91.88 161 ASP A CA 1
ATOM 1313 C C . ASP A 1 161 ? 2.854 -13.708 12.144 1.00 91.88 161 ASP A C 1
ATOM 1315 O O . ASP A 1 161 ? 3.838 -13.946 12.848 1.00 91.88 161 ASP A O 1
ATOM 1319 N N . LEU A 1 162 ? 1.902 -12.853 12.522 1.00 91.38 162 LEU A N 1
ATOM 1320 C CA . LEU A 1 162 ? 1.912 -12.162 13.812 1.00 91.38 162 LEU A CA 1
ATOM 1321 C C . LEU A 1 162 ? 1.603 -13.114 14.970 1.00 91.38 162 LEU A C 1
ATOM 1323 O O . LEU A 1 162 ? 2.300 -13.074 15.988 1.00 91.38 162 LEU A O 1
ATOM 1327 N N . GLY A 1 163 ? 0.680 -14.059 14.774 1.00 89.50 163 GLY A N 1
ATOM 1328 C CA . GLY A 1 163 ? 0.414 -15.137 15.726 1.00 89.50 163 GLY A CA 1
ATOM 1329 C C . GLY A 1 163 ? 1.653 -15.997 15.999 1.00 89.50 163 GLY A C 1
ATOM 1330 O O . GLY A 1 163 ? 1.966 -16.287 17.155 1.00 89.50 163 GLY A O 1
ATOM 1331 N N . LYS A 1 164 ? 2.448 -16.319 14.965 1.00 89.06 164 LYS A N 1
ATOM 1332 C CA . LYS A 1 164 ? 3.744 -17.015 15.129 1.00 89.06 164 LYS A CA 1
ATOM 1333 C C . LYS A 1 164 ? 4.748 -16.226 15.974 1.00 89.06 164 LYS A C 1
ATOM 1335 O O . LYS A 1 164 ? 5.609 -16.832 16.609 1.00 89.06 164 LYS A O 1
ATOM 1340 N N . GLN A 1 165 ? 4.646 -14.897 15.995 1.00 86.06 165 GLN A N 1
ATOM 1341 C CA . GLN A 1 165 ? 5.470 -14.019 16.828 1.00 86.06 165 GLN A CA 1
ATOM 1342 C C . GLN A 1 165 ? 4.843 -13.683 18.187 1.00 86.06 165 GLN A C 1
ATOM 1344 O O . GLN A 1 165 ? 5.404 -12.876 18.925 1.00 86.06 165 GLN A O 1
ATOM 1349 N N . ARG A 1 166 ? 3.716 -14.318 18.547 1.00 85.44 166 ARG A N 1
ATOM 1350 C CA . ARG A 1 166 ? 2.953 -14.046 19.778 1.00 85.44 166 ARG A CA 1
ATOM 1351 C C . ARG A 1 166 ? 2.492 -12.587 19.889 1.00 85.44 166 ARG A C 1
ATOM 1353 O O . ARG A 1 166 ? 2.338 -12.068 20.991 1.00 85.44 166 ARG A O 1
ATOM 1360 N N . ILE A 1 167 ? 2.286 -11.930 18.749 1.00 85.25 167 ILE A N 1
ATOM 1361 C CA . ILE A 1 167 ? 1.658 -10.613 18.678 1.00 85.25 167 ILE A CA 1
ATOM 1362 C C . ILE A 1 167 ? 0.173 -10.857 18.454 1.00 85.25 167 ILE A C 1
ATOM 1364 O O . ILE A 1 167 ? -0.238 -11.233 17.357 1.00 85.25 167 ILE A O 1
ATOM 1368 N N . ASP A 1 168 ? -0.608 -10.675 19.513 1.00 78.81 168 ASP A N 1
ATOM 1369 C CA . ASP A 1 168 ? -2.052 -10.838 19.448 1.00 78.81 168 ASP A CA 1
ATOM 1370 C C . ASP A 1 168 ? -2.700 -9.605 18.810 1.00 78.81 168 ASP A C 1
ATOM 1372 O O . ASP A 1 168 ? -2.369 -8.460 19.140 1.00 78.81 168 ASP A O 1
ATOM 1376 N N . ILE A 1 169 ? -3.612 -9.840 17.873 1.00 82.50 169 ILE A N 1
ATOM 1377 C CA . ILE A 1 169 ? -4.428 -8.800 17.251 1.00 82.50 169 ILE A CA 1
ATOM 1378 C C . ILE A 1 169 ? -5.870 -9.228 17.432 1.00 82.50 169 ILE A C 1
ATOM 1380 O O . ILE A 1 169 ? -6.217 -10.378 17.170 1.00 82.50 169 ILE A O 1
ATOM 1384 N N . ALA A 1 170 ? -6.717 -8.277 17.821 1.00 79.62 170 ALA A N 1
ATOM 1385 C CA . ALA A 1 170 ? -8.150 -8.502 17.829 1.00 79.62 170 ALA A CA 1
ATOM 1386 C C . ALA A 1 170 ? -8.627 -9.049 16.463 1.00 79.62 170 ALA A C 1
ATOM 1388 O O . ALA A 1 170 ? -8.076 -8.678 15.418 1.00 79.62 170 ALA A O 1
ATOM 1389 N N . PRO A 1 171 ? -9.645 -9.924 16.451 1.00 80.06 171 PRO A N 1
ATOM 1390 C CA . PRO A 1 171 ? -10.154 -10.551 15.238 1.00 80.06 171 PRO A CA 1
ATOM 1391 C C . PRO A 1 171 ? -10.961 -9.541 14.413 1.00 80.06 171 PRO A C 1
ATOM 1393 O O . PRO A 1 171 ? -12.185 -9.597 14.353 1.00 80.06 171 PRO A O 1
ATOM 1396 N N . TYR A 1 172 ? -10.274 -8.580 13.802 1.00 88.62 172 TYR A N 1
ATOM 1397 C CA . TYR A 1 172 ? -10.917 -7.567 12.984 1.00 88.62 172 TYR A CA 1
ATOM 1398 C C . TYR A 1 172 ? -11.406 -8.166 11.665 1.00 88.62 172 TYR A C 1
ATOM 1400 O O . TYR A 1 172 ? -10.655 -8.850 10.957 1.00 88.62 172 TYR A O 1
ATOM 1408 N N . GLU A 1 173 ? -12.641 -7.836 11.296 1.00 92.06 173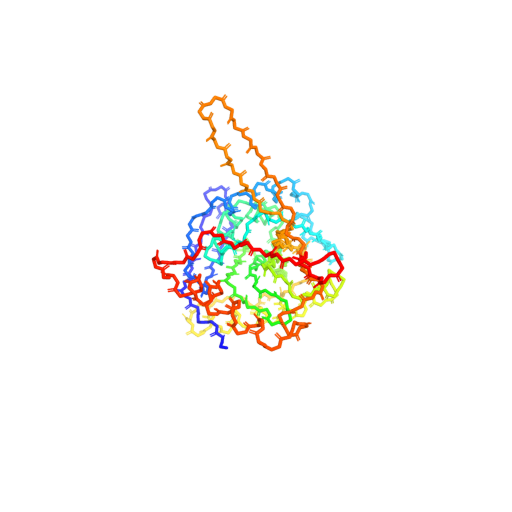 GLU A N 1
ATOM 1409 C CA . GLU A 1 173 ? -13.135 -8.051 9.943 1.00 92.06 173 GLU A CA 1
ATOM 1410 C C . GLU A 1 173 ? -12.430 -7.091 8.975 1.00 92.06 173 GLU A C 1
ATOM 1412 O O . GLU A 1 173 ? -12.224 -5.912 9.276 1.00 92.06 173 GLU A O 1
ATOM 1417 N N . VAL A 1 174 ? -12.043 -7.586 7.797 1.00 94.25 174 VAL A N 1
ATOM 1418 C CA . VAL A 1 174 ? -11.482 -6.744 6.735 1.00 94.25 174 VAL A CA 1
ATOM 1419 C C . VAL A 1 174 ? -12.550 -6.454 5.698 1.00 94.25 174 VAL A C 1
ATOM 1421 O O . VAL A 1 174 ? -12.987 -7.340 4.967 1.00 94.25 174 VAL A O 1
ATOM 1424 N N . LEU A 1 175 ? -12.927 -5.182 5.634 1.00 94.00 175 LEU A N 1
ATOM 1425 C CA . LEU A 1 175 ? -13.986 -4.660 4.782 1.00 94.00 175 LEU A CA 1
ATOM 1426 C C . LEU A 1 175 ? -13.459 -4.321 3.374 1.00 94.00 175 LEU A C 1
ATOM 1428 O O . LEU A 1 175 ? -12.274 -4.481 3.062 1.00 94.00 175 LEU A O 1
ATOM 1432 N N . GLN A 1 176 ? -14.338 -3.808 2.509 1.00 91.44 176 GLN A N 1
ATOM 1433 C CA . GLN A 1 176 ? -13.966 -3.397 1.152 1.00 91.44 176 GLN A CA 1
ATOM 1434 C C . GLN A 1 176 ? -12.886 -2.292 1.149 1.00 91.44 176 GLN A C 1
ATOM 1436 O O . GLN A 1 176 ? -12.970 -1.338 1.939 1.00 91.44 176 GLN A O 1
ATOM 1441 N N . PRO A 1 177 ? -11.869 -2.378 0.263 1.00 91.50 177 PRO A N 1
ATOM 1442 C CA . PRO A 1 177 ? -10.828 -1.359 0.145 1.00 91.50 177 PRO A CA 1
ATOM 1443 C C . PRO A 1 177 ? -11.398 0.032 -0.118 1.00 91.50 177 PRO A C 1
ATOM 1445 O O . PRO A 1 177 ? -12.133 0.237 -1.077 1.00 91.50 177 PRO A O 1
ATOM 1448 N N . ILE A 1 178 ? -11.004 1.009 0.700 1.00 91.62 178 ILE A N 1
ATOM 1449 C CA . ILE A 1 178 ? -11.361 2.415 0.475 1.00 91.62 178 ILE A CA 1
ATOM 1450 C C . ILE A 1 178 ? -10.501 3.044 -0.624 1.00 91.62 178 ILE A C 1
ATOM 1452 O O . ILE A 1 178 ? -10.937 3.956 -1.327 1.00 91.62 178 ILE A O 1
ATOM 1456 N N . SER A 1 179 ? -9.263 2.569 -0.782 1.00 90.62 179 SER A N 1
ATOM 1457 C CA . SER A 1 179 ? -8.335 3.122 -1.762 1.00 90.62 179 SER A CA 1
ATOM 1458 C C . SER A 1 179 ? -7.350 2.090 -2.286 1.00 90.62 179 SER A C 1
ATOM 1460 O O . SER A 1 179 ? -6.796 1.292 -1.529 1.00 90.62 179 SER A O 1
ATOM 1462 N N . VAL A 1 180 ? -7.094 2.153 -3.590 1.00 92.75 180 VAL A N 1
ATOM 1463 C CA . VAL A 1 180 ? -6.051 1.399 -4.279 1.00 92.75 180 VAL A CA 1
ATOM 1464 C C . VAL A 1 180 ? -5.162 2.377 -5.040 1.00 92.75 180 VAL A C 1
ATOM 1466 O O . VAL A 1 180 ? -5.584 3.035 -5.992 1.00 92.75 180 VAL A O 1
ATOM 1469 N N . ILE A 1 181 ? -3.902 2.457 -4.631 1.00 93.06 181 ILE A N 1
ATOM 1470 C CA . ILE A 1 181 ? -2.856 3.252 -5.257 1.00 93.06 181 ILE A CA 1
ATOM 1471 C C . ILE A 1 181 ? -1.989 2.335 -6.118 1.00 93.06 181 ILE A C 1
ATOM 1473 O O . ILE A 1 181 ? -1.282 1.475 -5.606 1.00 93.06 181 ILE A O 1
ATOM 1477 N N . SER A 1 182 ? -1.998 2.542 -7.430 1.00 91.69 182 SER A N 1
ATOM 1478 C CA . SER A 1 182 ? -1.174 1.810 -8.393 1.00 91.69 182 SER A CA 1
ATOM 1479 C C . SER A 1 182 ? 0.071 2.620 -8.751 1.00 91.69 182 SER A C 1
ATOM 1481 O O . SER A 1 182 ? -0.013 3.596 -9.499 1.00 91.69 182 SER A O 1
ATOM 1483 N N . LEU A 1 183 ? 1.231 2.224 -8.221 1.00 90.12 183 LEU A N 1
ATOM 1484 C CA . LEU A 1 183 ? 2.536 2.796 -8.552 1.00 90.12 183 LEU A CA 1
ATOM 1485 C C . LEU A 1 183 ? 3.144 2.028 -9.724 1.00 90.12 183 LEU A C 1
ATOM 1487 O O . LEU A 1 183 ? 3.649 0.915 -9.562 1.00 90.12 183 LEU A O 1
ATOM 1491 N N . ARG A 1 184 ? 3.123 2.630 -10.912 1.00 86.44 184 ARG A N 1
ATOM 1492 C CA . ARG A 1 184 ? 3.733 2.049 -12.113 1.00 86.44 184 ARG A CA 1
ATOM 1493 C C . ARG A 1 184 ? 4.980 2.849 -12.493 1.00 86.44 184 ARG A C 1
ATOM 1495 O O . ARG A 1 184 ? 4.909 4.083 -12.509 1.00 86.44 184 ARG A O 1
ATOM 1502 N N . PRO A 1 185 ? 6.118 2.205 -12.807 1.00 77.56 185 PRO A N 1
ATOM 1503 C CA . PRO A 1 185 ? 7.202 2.922 -13.456 1.00 77.56 185 PRO A CA 1
ATOM 1504 C C . PRO A 1 185 ? 6.673 3.489 -14.779 1.00 77.56 185 PRO A C 1
ATOM 1506 O O . PRO A 1 185 ? 5.907 2.839 -15.491 1.00 77.56 185 PRO A O 1
ATOM 1509 N N . VAL A 1 186 ? 7.050 4.724 -15.090 1.00 69.38 186 VAL A N 1
ATOM 1510 C CA . VAL A 1 186 ? 6.984 5.237 -16.453 1.00 69.38 186 VAL A CA 1
ATOM 1511 C C . VAL A 1 186 ? 7.880 4.298 -17.239 1.00 69.38 186 VAL A C 1
ATOM 1513 O O . VAL A 1 186 ? 9.079 4.244 -16.964 1.00 69.38 186 VAL A O 1
ATOM 1516 N N . GLU A 1 187 ? 7.312 3.519 -18.157 1.00 56.75 187 GLU A N 1
ATOM 1517 C CA . GLU A 1 187 ? 8.121 2.821 -19.150 1.00 56.75 187 GLU A CA 1
ATOM 1518 C C . GLU A 1 187 ? 9.014 3.886 -19.780 1.00 56.75 187 GLU A C 1
ATOM 1520 O O . GLU A 1 187 ? 8.508 4.854 -20.346 1.00 56.75 187 GLU A O 1
ATOM 1525 N N . HIS A 1 188 ? 10.326 3.808 -19.537 1.00 49.56 188 HIS A N 1
ATOM 1526 C CA . HIS A 1 188 ? 11.255 4.784 -20.084 1.00 49.56 188 HIS A CA 1
ATOM 1527 C C . HIS A 1 188 ? 11.280 4.549 -21.575 1.00 49.56 188 HIS A C 1
ATOM 1529 O O . HIS A 1 188 ? 12.031 3.722 -22.077 1.00 49.56 188 HIS A O 1
ATOM 1535 N N . SER A 1 189 ? 10.430 5.283 -22.268 1.00 49.00 189 SER A N 1
ATOM 1536 C CA . SER A 1 189 ? 10.549 5.455 -23.687 1.00 49.00 189 SER A CA 1
ATOM 1537 C C . SER A 1 189 ? 11.585 6.517 -24.004 1.00 49.00 189 SER A C 1
ATOM 1539 O O . SER A 1 189 ? 11.554 6.931 -25.140 1.00 49.00 189 SER A O 1
ATOM 1541 N N . GLU A 1 190 ? 12.435 7.007 -23.075 1.00 47.88 190 GLU A N 1
ATOM 1542 C CA . GLU A 1 190 ? 13.426 8.071 -23.333 1.00 47.88 190 GLU A CA 1
ATOM 1543 C C . GLU A 1 190 ? 14.732 7.947 -22.501 1.00 47.88 190 GLU A C 1
ATOM 1545 O O . GLU A 1 190 ? 14.696 7.839 -21.275 1.00 47.88 190 GLU A O 1
ATOM 1550 N N . LEU A 1 191 ? 15.888 7.995 -23.178 1.00 51.16 191 LEU A N 1
ATOM 1551 C CA . LEU A 1 191 ? 17.248 8.204 -22.662 1.00 51.16 191 LEU A CA 1
ATOM 1552 C C . LEU A 1 191 ? 17.516 9.714 -22.625 1.00 51.16 191 LEU A C 1
ATOM 1554 O O . LEU A 1 191 ? 17.366 10.391 -23.642 1.00 51.16 191 LEU A O 1
ATOM 1558 N N . ARG A 1 192 ? 17.938 10.251 -21.477 1.00 43.41 192 ARG A N 1
ATOM 1559 C CA . ARG A 1 192 ? 18.329 11.662 -21.352 1.00 43.41 192 ARG A CA 1
ATOM 1560 C C . ARG A 1 192 ? 19.847 11.775 -21.396 1.00 43.41 192 ARG A C 1
ATOM 1562 O O . ARG A 1 192 ? 20.515 11.318 -20.471 1.00 43.41 192 ARG A O 1
ATOM 1569 N N . VAL A 1 193 ? 20.378 12.384 -22.450 1.00 60.00 193 VAL A N 1
ATOM 1570 C CA . VAL A 1 193 ? 21.808 12.667 -22.594 1.00 60.00 193 VAL A CA 1
ATOM 1571 C C . VAL A 1 193 ? 22.003 14.167 -22.435 1.00 60.00 193 VAL A C 1
ATOM 1573 O O . VAL A 1 193 ? 21.466 14.956 -23.209 1.00 60.00 193 VAL A O 1
ATOM 1576 N N . ILE A 1 194 ? 22.757 14.555 -21.410 1.00 45.75 194 ILE A N 1
ATOM 1577 C CA . ILE A 1 194 ? 23.167 15.942 -21.206 1.00 45.75 194 ILE A CA 1
ATOM 1578 C C . ILE A 1 194 ? 24.568 16.060 -21.792 1.00 45.75 194 ILE A C 1
ATOM 1580 O O . ILE A 1 194 ? 25.525 15.550 -21.211 1.00 45.75 194 ILE A O 1
ATOM 1584 N N . VAL A 1 195 ? 24.673 16.694 -22.958 1.00 50.72 195 VAL A N 1
ATOM 1585 C CA . VAL A 1 195 ? 25.966 17.037 -23.557 1.00 50.72 195 VAL A CA 1
ATOM 1586 C C . VAL A 1 195 ? 26.276 18.475 -23.158 1.00 50.72 195 VAL A C 1
ATOM 1588 O O . VAL A 1 195 ? 25.473 19.374 -23.414 1.00 50.72 195 VAL A O 1
ATOM 1591 N N . SER A 1 196 ? 27.406 18.668 -22.480 1.00 37.53 196 SER A N 1
ATOM 1592 C CA . SER A 1 196 ? 27.921 19.982 -22.094 1.00 37.53 196 SER A CA 1
ATOM 1593 C C . SER A 1 196 ? 29.129 20.296 -22.964 1.00 37.53 196 SER A C 1
ATOM 1595 O O . SER A 1 196 ? 30.100 19.541 -22.936 1.00 37.53 196 SER A O 1
ATOM 1597 N N . ASP A 1 197 ? 29.053 21.384 -23.728 1.00 50.00 197 ASP A N 1
ATOM 1598 C CA . ASP A 1 197 ? 30.153 21.873 -24.568 1.00 50.00 197 ASP A CA 1
ATOM 1599 C C . ASP A 1 197 ? 30.618 23.258 -24.090 1.00 50.00 197 ASP A C 1
ATOM 1601 O O . ASP A 1 197 ? 30.601 24.247 -24.819 1.00 50.00 197 ASP A O 1
ATOM 1605 N N . GLY A 1 198 ? 30.924 23.348 -22.789 1.00 54.22 198 GLY A N 1
ATOM 1606 C CA . GLY A 1 198 ? 31.522 24.516 -22.126 1.00 54.22 198 GLY A CA 1
ATOM 1607 C C . GLY A 1 198 ? 30.607 25.734 -21.936 1.00 54.22 198 GLY A C 1
ATOM 1608 O O . GLY A 1 198 ? 30.598 26.303 -20.850 1.00 54.22 198 GLY A O 1
ATOM 1609 N N . ASN A 1 199 ? 29.809 26.103 -22.942 1.00 42.56 199 ASN A N 1
ATOM 1610 C CA . ASN A 1 199 ? 28.962 27.304 -22.949 1.00 42.56 199 ASN A CA 1
ATOM 1611 C C . ASN A 1 199 ? 27.463 27.021 -23.162 1.00 42.56 199 ASN A C 1
ATOM 1613 O O . ASN A 1 199 ? 26.642 27.888 -22.871 1.00 42.56 199 ASN A O 1
ATOM 1617 N N . GLU A 1 200 ? 27.078 25.819 -23.604 1.00 35.62 200 GLU A N 1
ATOM 1618 C CA . GLU A 1 200 ? 25.673 25.413 -23.741 1.00 35.62 200 GLU A CA 1
ATOM 1619 C C . GLU A 1 200 ? 25.428 23.998 -23.205 1.00 35.62 200 GLU A C 1
ATOM 1621 O O . GLU A 1 200 ? 26.208 23.070 -23.439 1.00 35.62 200 GLU A O 1
ATOM 1626 N N . TYR A 1 201 ? 24.291 23.826 -22.525 1.00 39.31 201 TYR A N 1
ATOM 1627 C CA . TYR A 1 201 ? 23.756 22.520 -22.151 1.00 39.31 201 TYR A CA 1
ATOM 1628 C C . TYR A 1 201 ? 22.704 22.101 -23.174 1.00 39.31 201 TYR A C 1
ATOM 1630 O O . TYR A 1 201 ? 21.629 22.701 -23.245 1.00 39.31 201 TYR A O 1
ATOM 1638 N N . ARG A 1 202 ? 22.977 21.040 -23.940 1.00 43.03 202 ARG A N 1
ATOM 1639 C CA . ARG A 1 202 ? 21.977 20.435 -24.829 1.00 43.03 202 ARG A CA 1
ATOM 1640 C C . ARG A 1 202 ? 21.338 19.239 -24.136 1.00 43.03 202 ARG A C 1
ATOM 1642 O O . ARG A 1 202 ? 21.985 18.221 -23.895 1.00 43.03 202 ARG A O 1
ATOM 1649 N N . ASP A 1 203 ? 20.057 19.387 -23.797 1.00 39.38 203 ASP A N 1
ATOM 1650 C CA . ASP A 1 203 ? 19.215 18.314 -23.259 1.00 39.38 203 ASP A CA 1
ATOM 1651 C C . ASP A 1 203 ? 18.679 17.472 -24.423 1.00 39.38 203 ASP A C 1
ATOM 1653 O O . ASP A 1 203 ? 17.668 17.812 -25.039 1.00 39.38 203 ASP A O 1
ATOM 1657 N N . ILE A 1 204 ? 19.385 16.392 -24.758 1.00 51.81 204 ILE A N 1
ATOM 1658 C CA . ILE A 1 204 ? 18.968 15.476 -25.818 1.00 51.81 204 ILE A CA 1
ATOM 1659 C C . ILE A 1 204 ? 18.100 14.384 -25.191 1.00 51.81 204 ILE A C 1
ATOM 1661 O O . ILE A 1 204 ? 18.564 13.571 -24.386 1.00 51.81 204 ILE A O 1
ATOM 1665 N N . ARG A 1 205 ? 16.823 14.357 -25.581 1.00 47.97 205 ARG A N 1
ATOM 1666 C CA . ARG A 1 205 ? 15.863 13.311 -25.205 1.00 47.97 205 ARG A CA 1
ATOM 1667 C C . ARG A 1 205 ? 15.750 12.315 -26.351 1.00 47.97 205 ARG A C 1
ATOM 1669 O O . ARG A 1 205 ? 15.204 12.641 -27.400 1.00 47.97 205 ARG A O 1
ATOM 1676 N N . ILE A 1 206 ? 16.296 11.118 -26.168 1.00 54.22 206 ILE A N 1
ATOM 1677 C CA . ILE A 1 206 ? 16.293 10.062 -27.184 1.00 54.22 206 ILE A CA 1
ATOM 1678 C C . ILE A 1 206 ? 15.194 9.072 -26.843 1.00 54.22 206 ILE A C 1
ATOM 1680 O O . ILE A 1 206 ? 15.349 8.359 -25.852 1.00 54.22 206 ILE A O 1
ATOM 1684 N N . PRO A 1 207 ? 14.117 8.952 -27.631 1.00 48.34 207 PRO A N 1
ATOM 1685 C CA . PRO A 1 207 ? 13.090 7.995 -27.307 1.00 48.34 207 PRO A CA 1
ATOM 1686 C C . PRO A 1 207 ? 13.554 6.535 -27.468 1.00 48.34 207 PRO A C 1
ATOM 1688 O O . PRO A 1 207 ? 13.795 6.076 -28.581 1.00 48.34 207 PRO A O 1
ATOM 1691 N N . ILE A 1 208 ? 13.647 5.778 -26.369 1.00 56.38 208 ILE A N 1
ATOM 1692 C CA . ILE A 1 208 ? 13.837 4.323 -26.356 1.00 56.38 208 ILE A CA 1
ATOM 1693 C C . ILE A 1 208 ? 12.516 3.659 -26.755 1.00 56.38 208 ILE A C 1
ATOM 1695 O O . ILE A 1 208 ? 11.730 3.202 -25.924 1.00 56.38 208 ILE A O 1
ATOM 1699 N N . ARG A 1 209 ? 12.241 3.593 -28.056 1.00 54.75 209 ARG A N 1
ATOM 1700 C CA . ARG A 1 209 ? 11.262 2.625 -28.553 1.00 54.75 209 ARG A CA 1
ATOM 1701 C C . ARG A 1 209 ? 11.866 1.239 -28.354 1.00 54.75 209 ARG A C 1
ATOM 1703 O O . ARG A 1 209 ? 12.996 1.005 -28.776 1.00 54.75 209 ARG A O 1
ATOM 1710 N N . ARG A 1 210 ? 11.137 0.319 -27.713 1.00 57.12 210 ARG A N 1
ATOM 1711 C CA . ARG A 1 210 ? 11.510 -1.097 -27.800 1.00 57.12 210 ARG A CA 1
ATOM 1712 C C . ARG A 1 210 ? 11.428 -1.473 -29.282 1.00 57.12 210 ARG A C 1
ATOM 1714 O O . ARG A 1 210 ? 10.357 -1.274 -29.859 1.00 57.12 210 ARG A O 1
ATOM 1721 N N . PRO A 1 211 ? 12.524 -1.927 -29.909 1.00 62.28 211 PRO A N 1
ATOM 1722 C CA . PRO A 1 211 ? 12.456 -2.372 -31.288 1.00 62.28 211 PRO A CA 1
ATOM 1723 C C . PRO A 1 211 ? 11.420 -3.496 -31.394 1.00 62.28 211 PRO A C 1
ATOM 1725 O O . PRO A 1 211 ? 11.318 -4.341 -30.506 1.00 62.28 211 PRO A O 1
ATOM 1728 N N . SER A 1 212 ? 10.622 -3.481 -32.463 1.00 69.62 212 SER A N 1
ATOM 1729 C CA . SER A 1 212 ? 9.718 -4.590 -32.797 1.00 69.62 212 SER A CA 1
ATOM 1730 C C . SER A 1 212 ? 10.480 -5.838 -33.248 1.00 69.62 212 SER A C 1
ATOM 1732 O O . SER A 1 212 ? 9.886 -6.903 -33.359 1.00 69.62 212 SER A O 1
ATOM 1734 N N . TRP A 1 213 ? 11.775 -5.685 -33.522 1.00 77.88 213 TRP A N 1
ATOM 1735 C CA . TRP A 1 213 ? 12.703 -6.736 -33.897 1.00 77.88 213 TRP A CA 1
ATOM 1736 C C . TRP A 1 213 ? 13.572 -7.157 -32.705 1.00 77.88 213 TRP A C 1
ATOM 1738 O O . TRP A 1 213 ? 13.770 -6.431 -31.728 1.00 77.88 213 TRP A O 1
ATOM 1748 N N . SER A 1 214 ? 14.103 -8.360 -32.811 1.00 79.31 214 SER A N 1
ATOM 1749 C CA . SER A 1 214 ? 14.946 -9.056 -31.856 1.00 79.31 214 SER A CA 1
ATOM 1750 C C . SER A 1 214 ? 16.258 -9.455 -32.528 1.00 79.31 214 SER A C 1
ATOM 1752 O O . SER A 1 214 ? 16.342 -9.555 -33.748 1.00 79.31 214 SER A O 1
ATOM 1754 N N . LEU A 1 215 ? 17.304 -9.735 -31.745 1.00 80.31 215 LEU A N 1
ATOM 1755 C CA . LEU A 1 215 ? 18.575 -10.211 -32.313 1.00 80.31 215 LEU A CA 1
ATOM 1756 C C . LEU A 1 215 ? 18.397 -11.482 -33.152 1.00 80.31 215 LEU A C 1
ATOM 1758 O O . LEU A 1 215 ? 19.157 -11.678 -34.086 1.00 80.31 215 LEU A O 1
ATOM 1762 N N . SER A 1 216 ? 17.404 -12.320 -32.844 1.00 82.12 216 SER A N 1
ATOM 1763 C CA . SER A 1 216 ? 17.068 -13.519 -33.621 1.00 82.12 216 SER A CA 1
ATOM 1764 C C . SER A 1 216 ? 16.573 -13.233 -35.039 1.00 82.12 216 SER A C 1
ATOM 1766 O O . SER A 1 216 ? 16.616 -14.138 -35.863 1.00 82.12 216 SER A O 1
ATOM 1768 N N . ASP A 1 217 ? 16.145 -12.004 -35.333 1.00 82.44 217 ASP A N 1
ATOM 1769 C CA . ASP A 1 217 ? 15.692 -11.606 -36.670 1.00 82.44 217 ASP A CA 1
ATOM 1770 C C . ASP A 1 217 ? 16.866 -11.250 -37.604 1.00 82.44 217 ASP A C 1
ATOM 1772 O O . ASP A 1 217 ? 16.664 -10.967 -38.784 1.00 82.44 217 ASP A O 1
ATOM 1776 N N . LEU A 1 218 ? 18.103 -11.260 -37.090 1.00 83.56 218 LEU A N 1
ATOM 1777 C CA . LEU A 1 218 ? 19.321 -10.991 -37.853 1.00 83.56 218 LEU A CA 1
ATOM 1778 C C . LEU A 1 218 ? 20.004 -12.295 -38.310 1.00 83.56 218 LEU A C 1
ATOM 1780 O O . LEU A 1 218 ? 19.856 -13.340 -37.677 1.00 83.56 218 LEU A O 1
ATOM 1784 N N . PRO A 1 219 ? 20.824 -12.263 -39.376 1.00 85.88 219 PRO A N 1
ATOM 1785 C CA . PRO A 1 219 ? 21.611 -13.422 -39.791 1.00 85.88 219 PRO A CA 1
ATOM 1786 C C . PRO A 1 219 ? 22.573 -13.895 -38.692 1.00 85.88 219 PRO A C 1
ATOM 1788 O O . PRO A 1 219 ? 23.269 -13.082 -38.082 1.00 85.88 219 PRO A O 1
ATOM 1791 N N . HIS A 1 220 ? 22.685 -15.214 -38.497 1.00 85.19 220 HIS A N 1
ATOM 1792 C CA . HIS A 1 220 ? 23.474 -15.834 -37.417 1.00 85.19 220 HIS A CA 1
ATOM 1793 C C . HIS A 1 220 ? 24.890 -15.269 -37.255 1.00 85.19 220 HIS A C 1
ATOM 1795 O O . HIS A 1 220 ? 25.302 -14.951 -36.141 1.00 85.19 220 HIS A O 1
ATOM 1801 N N . LYS A 1 221 ? 25.610 -15.082 -38.364 1.00 84.75 221 LYS A N 1
ATOM 1802 C CA . LYS A 1 221 ? 26.976 -14.542 -38.352 1.00 84.75 221 LYS A CA 1
ATOM 1803 C C . LYS A 1 221 ? 27.045 -13.138 -37.733 1.00 84.75 221 LYS A C 1
ATOM 1805 O O . LYS A 1 221 ? 27.937 -12.841 -36.948 1.00 84.75 221 LYS A O 1
ATOM 1810 N N . LEU A 1 222 ? 26.058 -12.297 -38.033 1.00 82.75 222 LEU A N 1
ATOM 1811 C CA . LEU A 1 222 ? 25.980 -10.923 -37.544 1.00 82.75 222 LEU A CA 1
ATOM 1812 C C . LEU A 1 222 ? 25.583 -10.877 -36.059 1.00 82.75 222 LEU A C 1
ATOM 1814 O O . LEU A 1 222 ? 26.074 -10.036 -35.307 1.00 82.75 222 LEU A O 1
ATOM 1818 N N . ILE A 1 223 ? 24.740 -11.817 -35.614 1.00 86.69 223 ILE A N 1
ATOM 1819 C CA . ILE A 1 223 ? 24.391 -11.978 -34.195 1.00 86.69 223 ILE A CA 1
ATOM 1820 C C . ILE A 1 223 ? 25.642 -12.265 -33.363 1.00 86.69 223 ILE A C 1
ATOM 1822 O O . ILE A 1 223 ? 25.818 -11.662 -32.303 1.00 86.69 223 ILE A O 1
ATOM 1826 N N . GLU A 1 224 ? 26.490 -13.194 -33.812 1.00 87.06 224 GLU A N 1
ATOM 1827 C CA . GLU A 1 224 ? 27.715 -13.558 -33.093 1.00 87.06 224 GLU A CA 1
ATOM 1828 C C . GLU A 1 224 ? 28.675 -12.374 -32.983 1.00 87.06 224 GLU A C 1
ATOM 1830 O O . GLU A 1 224 ? 29.134 -12.059 -31.883 1.00 87.06 224 GLU A O 1
ATOM 1835 N N . GLU A 1 225 ? 28.901 -11.660 -34.086 1.00 83.12 225 GLU A N 1
ATOM 1836 C CA . GLU A 1 225 ? 29.761 -10.476 -34.117 1.00 83.12 225 GLU A CA 1
ATOM 1837 C C . GLU A 1 225 ? 29.244 -9.372 -33.178 1.00 83.12 225 GLU A C 1
ATOM 1839 O O . GLU A 1 225 ? 29.986 -8.887 -32.320 1.00 83.12 225 GLU A O 1
ATOM 1844 N N . ILE A 1 226 ? 27.950 -9.035 -33.246 1.00 85.62 226 ILE A N 1
ATOM 1845 C CA . ILE A 1 226 ? 27.330 -8.042 -32.350 1.00 85.62 226 ILE A CA 1
ATOM 1846 C C . ILE A 1 226 ? 27.435 -8.483 -30.886 1.00 85.62 226 ILE A C 1
ATOM 1848 O O . ILE A 1 226 ? 27.715 -7.667 -30.000 1.00 85.62 226 ILE A O 1
ATOM 1852 N N . ARG A 1 227 ? 27.231 -9.772 -30.595 1.00 85.69 227 ARG A N 1
ATOM 1853 C CA . ARG A 1 227 ? 27.334 -10.286 -29.226 1.00 85.69 227 ARG A CA 1
ATOM 1854 C C . ARG A 1 227 ? 28.748 -10.167 -28.684 1.00 85.69 227 ARG A C 1
ATOM 1856 O O . ARG A 1 227 ? 28.912 -9.716 -27.554 1.00 85.69 227 ARG A O 1
ATOM 1863 N N . ILE A 1 228 ? 29.749 -10.565 -29.460 1.00 84.25 228 ILE A N 1
ATOM 1864 C CA . ILE A 1 228 ? 31.152 -10.567 -29.034 1.00 84.25 228 ILE A CA 1
ATOM 1865 C C . ILE A 1 228 ? 31.672 -9.139 -28.860 1.00 84.25 228 ILE A C 1
ATOM 1867 O O . ILE A 1 228 ? 32.321 -8.857 -27.854 1.00 84.25 228 ILE A O 1
ATOM 1871 N N . VAL A 1 229 ? 31.366 -8.244 -29.802 1.00 80.94 229 VAL A N 1
ATOM 1872 C CA . VAL A 1 229 ? 31.957 -6.899 -29.855 1.00 80.94 229 VAL A CA 1
ATOM 1873 C C . VAL A 1 229 ? 31.203 -5.893 -28.982 1.00 80.94 229 VAL A C 1
ATOM 1875 O O . VAL A 1 229 ? 31.831 -5.049 -28.344 1.00 80.94 229 VAL A O 1
ATOM 1878 N N . LEU A 1 230 ? 29.870 -5.974 -28.924 1.00 81.12 230 LEU A N 1
ATOM 1879 C CA . LEU A 1 230 ? 29.038 -4.969 -28.253 1.00 81.12 230 LEU A CA 1
ATOM 1880 C C . LEU A 1 230 ? 28.381 -5.505 -26.984 1.00 81.12 230 LEU A C 1
ATOM 1882 O O . LEU A 1 230 ? 28.596 -4.967 -25.900 1.00 81.12 230 LEU A O 1
ATOM 1886 N N . ILE A 1 231 ? 27.589 -6.574 -27.087 1.00 83.00 231 ILE A N 1
ATOM 1887 C CA . ILE A 1 231 ? 26.705 -6.978 -25.980 1.00 83.00 231 ILE A CA 1
ATOM 1888 C C . ILE A 1 231 ? 27.502 -7.557 -24.809 1.00 83.00 231 ILE A C 1
ATOM 1890 O O . ILE A 1 231 ? 27.321 -7.134 -23.667 1.00 83.00 231 ILE A O 1
ATOM 1894 N N . ASN A 1 232 ? 28.390 -8.517 -25.072 1.00 83.81 232 ASN A N 1
ATOM 1895 C CA . ASN A 1 232 ? 29.123 -9.228 -24.028 1.00 83.81 232 ASN A CA 1
ATOM 1896 C C . ASN A 1 232 ? 30.056 -8.303 -23.231 1.00 83.81 232 ASN A C 1
ATOM 1898 O O . ASN A 1 232 ? 30.036 -8.404 -22.003 1.00 83.81 232 ASN A O 1
ATOM 1902 N N . PRO A 1 233 ? 30.841 -7.396 -23.849 1.00 81.81 233 PRO A N 1
ATOM 1903 C CA . PRO A 1 233 ? 31.692 -6.475 -23.100 1.00 81.81 233 PRO A CA 1
ATOM 1904 C C . PRO A 1 233 ? 30.900 -5.508 -22.217 1.00 81.81 233 PRO A C 1
ATOM 1906 O O . PRO A 1 233 ? 31.302 -5.276 -21.079 1.00 81.81 233 PRO A O 1
ATOM 1909 N N . ILE A 1 234 ? 29.757 -5.002 -22.701 1.00 75.06 234 ILE A N 1
ATOM 1910 C CA . ILE A 1 234 ? 28.864 -4.128 -21.924 1.00 75.06 234 ILE A CA 1
ATOM 1911 C C . ILE A 1 234 ? 28.275 -4.894 -20.736 1.00 75.06 234 ILE A C 1
ATOM 1913 O O . ILE A 1 234 ? 28.352 -4.433 -19.600 1.00 75.06 234 ILE A O 1
ATOM 1917 N N . PHE A 1 235 ? 27.725 -6.087 -20.974 1.00 76.62 235 PHE A N 1
ATOM 1918 C CA . PHE A 1 235 ? 27.059 -6.872 -19.932 1.00 76.62 235 PHE A CA 1
ATOM 1919 C C . PHE A 1 235 ? 28.033 -7.386 -18.861 1.00 76.62 235 PHE A C 1
ATOM 1921 O O . PHE A 1 235 ? 27.671 -7.498 -17.693 1.00 76.62 235 PHE A O 1
ATOM 1928 N N . LYS A 1 236 ? 29.279 -7.682 -19.251 1.00 79.56 236 LYS A N 1
ATOM 1929 C CA . LYS A 1 236 ? 30.347 -8.139 -18.347 1.00 79.56 236 LYS A CA 1
ATOM 1930 C C . LYS A 1 236 ? 31.138 -6.993 -17.701 1.00 79.56 236 LYS A C 1
ATOM 1932 O O . LYS A 1 236 ? 32.044 -7.272 -16.922 1.00 79.56 236 LYS A O 1
ATOM 1937 N N . GLY A 1 237 ? 30.826 -5.732 -18.016 1.00 73.94 237 GLY A N 1
ATOM 1938 C CA . GLY A 1 237 ? 31.505 -4.563 -17.448 1.00 73.94 237 GLY A CA 1
ATOM 1939 C C . GLY A 1 237 ? 32.992 -4.476 -17.806 1.00 73.94 237 GLY A C 1
ATOM 1940 O O . GLY A 1 237 ? 33.795 -4.028 -16.990 1.00 73.94 237 GLY A O 1
ATOM 1941 N N . LEU A 1 238 ? 33.379 -4.939 -18.999 1.00 76.25 238 LEU A N 1
ATOM 1942 C CA . LEU A 1 238 ? 34.780 -4.959 -19.418 1.00 76.25 238 LEU A CA 1
ATOM 1943 C C . LEU A 1 238 ? 35.267 -3.538 -19.733 1.00 76.25 238 LEU A C 1
ATOM 1945 O O . LEU A 1 238 ? 34.595 -2.761 -20.418 1.00 76.25 238 LEU A O 1
ATOM 1949 N N . THR A 1 239 ? 36.475 -3.218 -19.273 1.00 72.19 239 THR A N 1
ATOM 1950 C CA . THR A 1 239 ? 37.113 -1.898 -19.431 1.00 72.19 239 THR A CA 1
ATOM 1951 C C . THR A 1 239 ? 37.378 -1.512 -20.888 1.00 72.19 239 THR A C 1
ATOM 1953 O O . THR A 1 239 ? 37.499 -0.330 -21.190 1.00 72.19 239 THR A O 1
ATOM 1956 N N . PHE A 1 240 ? 37.423 -2.489 -21.797 1.00 71.81 240 PHE A N 1
ATOM 1957 C CA . PHE A 1 240 ? 37.627 -2.300 -23.237 1.00 71.81 240 PHE A CA 1
ATOM 1958 C C . PHE A 1 240 ? 36.326 -2.329 -24.056 1.00 71.81 240 PHE A C 1
ATOM 1960 O O . PHE A 1 240 ? 36.370 -2.515 -25.271 1.00 71.81 240 PHE A O 1
ATOM 1967 N N . SER A 1 241 ? 35.161 -2.185 -23.418 1.00 74.44 241 SER A N 1
ATOM 1968 C CA . SER A 1 241 ? 33.891 -2.125 -24.148 1.00 74.44 241 SER A CA 1
ATOM 1969 C C . SER A 1 241 ? 33.926 -1.041 -25.234 1.00 74.44 241 SER A C 1
ATOM 1971 O O . SER A 1 241 ? 34.366 0.091 -25.009 1.00 74.44 241 SER A O 1
ATOM 1973 N N . ALA A 1 242 ? 33.500 -1.412 -26.445 1.00 69.25 242 ALA A N 1
ATOM 1974 C CA . ALA A 1 242 ? 33.507 -0.508 -27.584 1.00 69.25 242 ALA A CA 1
ATOM 1975 C C . ALA A 1 242 ? 32.609 0.703 -27.291 1.00 69.25 242 ALA A C 1
ATOM 1977 O O . ALA A 1 242 ? 31.435 0.556 -26.954 1.00 69.25 242 ALA A O 1
ATOM 1978 N N . LYS A 1 243 ? 33.166 1.912 -27.427 1.00 70.25 243 LYS A N 1
ATOM 1979 C CA . LYS A 1 243 ? 32.444 3.172 -27.169 1.00 70.25 243 LYS A CA 1
ATOM 1980 C C . LYS A 1 243 ? 31.413 3.509 -28.253 1.00 70.25 243 LYS A C 1
ATOM 1982 O O . LYS A 1 243 ? 30.552 4.353 -28.035 1.00 70.25 243 LYS A O 1
ATOM 1987 N N . GLY A 1 244 ? 31.503 2.859 -29.410 1.00 68.62 244 GLY A N 1
ATOM 1988 C CA . GLY A 1 244 ? 30.585 3.011 -30.531 1.00 68.62 244 GLY A CA 1
ATOM 1989 C C . GLY A 1 244 ? 30.867 1.968 -31.610 1.00 68.62 244 GLY A C 1
ATOM 1990 O O . GLY A 1 244 ? 31.933 1.352 -31.620 1.00 68.62 244 GLY A O 1
ATOM 1991 N N . ALA A 1 245 ? 29.906 1.773 -32.509 1.00 75.69 245 ALA A N 1
ATOM 1992 C CA . ALA A 1 245 ? 30.040 0.918 -33.681 1.00 75.69 245 ALA A CA 1
ATOM 1993 C C . ALA A 1 245 ? 29.617 1.684 -34.931 1.00 75.69 245 ALA A C 1
ATOM 1995 O O . ALA A 1 245 ? 28.659 2.457 -34.901 1.00 75.69 245 ALA A O 1
ATOM 1996 N N . PHE A 1 246 ? 30.329 1.444 -36.028 1.00 78.88 246 PHE A N 1
ATOM 1997 C CA . PHE A 1 246 ? 29.988 1.981 -37.335 1.00 78.88 246 PHE A CA 1
ATOM 1998 C C . PHE A 1 246 ? 29.425 0.856 -38.202 1.00 78.88 246 PHE A C 1
ATOM 2000 O O . PHE A 1 246 ? 30.141 -0.085 -38.540 1.00 78.88 246 PHE A O 1
ATOM 2007 N N . ILE A 1 247 ? 28.137 0.937 -38.534 1.00 81.12 247 ILE A N 1
ATOM 2008 C CA . ILE A 1 247 ? 27.448 -0.050 -39.370 1.00 81.12 247 ILE A CA 1
ATOM 2009 C C . ILE A 1 247 ? 27.314 0.538 -40.775 1.00 81.12 247 ILE A C 1
ATOM 2011 O O . ILE A 1 247 ? 26.640 1.547 -40.975 1.00 81.12 247 ILE A O 1
ATOM 2015 N N . THR A 1 248 ? 27.956 -0.094 -41.757 1.00 84.38 248 THR A N 1
ATOM 2016 C CA . THR A 1 248 ? 27.969 0.350 -43.158 1.00 84.38 248 THR A CA 1
ATOM 2017 C C . THR A 1 248 ? 27.378 -0.707 -44.086 1.00 84.38 248 THR A C 1
ATOM 2019 O O . THR A 1 248 ? 27.349 -1.891 -43.763 1.00 84.38 248 THR A O 1
ATOM 2022 N N . GLY A 1 249 ? 26.867 -0.273 -45.238 1.00 85.38 249 GLY A N 1
ATOM 2023 C CA . GLY A 1 249 ? 26.280 -1.145 -46.252 1.00 85.38 249 GLY A CA 1
ATOM 2024 C C . GLY A 1 249 ? 25.325 -0.405 -47.199 1.00 85.38 249 GLY A C 1
ATOM 2025 O O . GLY A 1 249 ? 24.923 0.727 -46.902 1.00 85.38 249 GLY A O 1
ATOM 2026 N N . PRO A 1 250 ? 24.915 -1.032 -48.316 1.00 88.62 250 PRO A N 1
ATOM 2027 C CA . PRO A 1 250 ? 24.001 -0.445 -49.303 1.00 88.62 250 PRO A CA 1
ATOM 2028 C C . PRO A 1 250 ? 22.659 0.016 -48.700 1.00 88.62 250 PRO A C 1
ATOM 2030 O O . PRO A 1 250 ? 22.276 -0.437 -47.615 1.00 88.62 250 PRO A O 1
ATOM 2033 N N . PRO A 1 25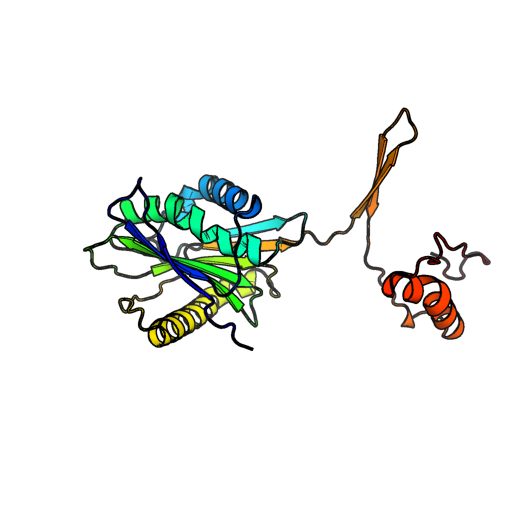1 ? 21.915 0.936 -49.337 1.00 89.25 251 PRO A N 1
ATOM 2034 C CA . PRO A 1 251 ? 20.559 1.273 -48.897 1.00 89.25 251 PRO A CA 1
ATOM 2035 C C . PRO A 1 251 ? 19.649 0.028 -48.913 1.00 89.25 251 PRO A C 1
ATOM 2037 O O . PRO A 1 251 ? 19.795 -0.837 -49.768 1.00 89.25 251 PRO A O 1
ATOM 2040 N N . GLY A 1 252 ? 18.731 -0.080 -47.945 1.00 82.12 252 GLY A N 1
ATOM 2041 C CA . GLY A 1 252 ? 17.754 -1.181 -47.867 1.00 82.12 252 GLY A CA 1
ATOM 2042 C C . GLY A 1 252 ? 18.201 -2.461 -47.143 1.00 82.12 252 GLY A C 1
ATOM 2043 O O . GLY A 1 252 ? 17.376 -3.338 -46.928 1.00 82.12 252 GLY A O 1
ATOM 2044 N N . VAL A 1 253 ? 19.457 -2.570 -46.693 1.00 82.44 253 VAL A N 1
ATOM 2045 C CA . VAL A 1 253 ? 19.991 -3.799 -46.050 1.00 82.44 253 VAL A CA 1
ATOM 2046 C C . VAL A 1 253 ? 19.726 -3.921 -44.538 1.00 82.44 253 VAL A C 1
ATOM 2048 O O . VAL A 1 253 ? 20.351 -4.740 -43.876 1.00 82.44 253 VAL A O 1
ATOM 2051 N N . GLY A 1 254 ? 18.840 -3.093 -43.970 1.00 76.81 254 GLY A N 1
ATOM 2052 C CA . GLY A 1 254 ? 18.464 -3.184 -42.548 1.00 76.81 254 GLY A CA 1
ATOM 2053 C C . GLY A 1 254 ? 19.527 -2.692 -41.553 1.00 76.81 254 GLY A C 1
ATOM 2054 O O . GLY A 1 254 ? 19.763 -3.335 -40.540 1.00 76.81 254 GLY A O 1
ATOM 2055 N N . LYS A 1 255 ? 20.194 -1.563 -41.842 1.00 81.88 255 LYS A N 1
ATOM 2056 C CA . LYS A 1 255 ? 21.212 -0.967 -40.943 1.00 81.88 255 LYS A CA 1
ATOM 2057 C C . LYS A 1 255 ? 20.634 -0.196 -39.744 1.00 81.88 255 LYS A C 1
ATOM 2059 O O . LYS A 1 255 ? 21.383 0.088 -38.815 1.00 81.88 255 LYS A O 1
ATOM 2064 N N . THR A 1 256 ? 19.371 0.231 -39.835 1.00 74.25 256 THR A N 1
ATOM 2065 C CA . THR A 1 256 ? 18.637 1.011 -38.816 1.00 74.25 256 THR A CA 1
ATOM 2066 C C . THR A 1 256 ? 17.992 0.079 -37.808 1.00 74.25 256 THR A C 1
ATOM 2068 O O . THR A 1 256 ? 18.101 0.373 -36.598 1.00 74.25 256 THR A O 1
#

Secondary structure (DSSP, 8-state):
-PPPP-EEEEEE-SS-TTEEEEEEESS-----HHHHHHHHHHHHTHHHHS-TT-TT--EEEEEEESSPPPHHHHHTTHHHHIIIIIHHHHHH-TTEEEEEEEEE-STTPEEEEEEEEEETTS---EEEEEEEEES-SS-HHHHHHHHHHHHHHHHHHHHHHHHHTT-------B---SEEEEEEE-----EEEEEE-SS-EEEEEE--PPPS--GGGS-HHHHHHHIIIIIHHHHTT-TT--S-------TTS---

Foldseek 3Di:
DAQAWDDWDWDAAPVQRQKIKIKTFSDQADADPVLVVVVVVVVVVLVLVLPQVPQPAEAEAEDEAQDQDDLNHVQCNVVVCQNPSQSVSCSVVQQEWEKEFEWEADVPTHTGMIMIMHGPPDHHQAYAYAYEYRAYPDDPVCCQVCVQVVVVVVVVVVCVSCVVVVNDDPPGDYGYHSYYYYYHYPPQQWDWDFDDPPPDTDTDTHGNDPDPDDLVVDDPVVSVVCCVQAVVCVVVVPPPRDPDDDDDDDPPPPSD

Sequence (256 aa):
MSRKLKDAKVLWSNLYRDVKNLFVSYVPYRDSYVSYRLLATLSKHYNYLENLENLDFAYYLKIRSRFTVKESDISFALVPLSLNIFSKIVSRKKYYGILGLVLRGFKRAELLSASITFAEGKEVEGLRPVVILVSPDEEDEKIKSRVAGVVSNCWSRLVEDLGKQRIDIAPYEVLQPISVISLRPVEHSELRVIVSDGNEYRDIRIPIRRPSWSLSDLPHKLIEEIRIVLINPIFKGLTFSAKGAFITGPPGVGKT